Protein AF-A0A813ZT27-F1 (afdb_monomer_lite)

Structure (mmCIF, N/CA/C/O backbone):
data_AF-A0A813ZT27-F1
#
_entry.id   AF-A0A813ZT27-F1
#
loop_
_atom_site.group_PDB
_atom_site.id
_atom_site.type_symbol
_atom_site.label_atom_id
_atom_site.label_alt_id
_atom_site.label_comp_id
_atom_site.label_asym_id
_atom_site.label_entity_id
_atom_site.label_seq_id
_atom_site.pdbx_PDB_ins_code
_atom_site.Cartn_x
_atom_site.Cartn_y
_atom_site.Cartn_z
_atom_site.occupancy
_atom_site.B_iso_or_equiv
_atom_site.auth_seq_id
_atom_site.auth_comp_id
_atom_site.auth_asym_id
_atom_site.auth_atom_id
_atom_site.pdbx_PDB_model_num
ATOM 1 N N . MET A 1 1 ? 0.774 -3.336 -2.771 1.00 24.30 1 MET A N 1
ATOM 2 C CA . MET A 1 1 ? 0.928 -3.264 -1.301 1.00 24.30 1 MET A CA 1
ATOM 3 C C . MET A 1 1 ? 0.646 -4.648 -0.732 1.00 24.30 1 MET A C 1
ATOM 5 O O . MET A 1 1 ? -0.455 -5.141 -0.912 1.00 24.30 1 MET A O 1
ATOM 9 N N . MET A 1 2 ? 1.646 -5.302 -0.137 1.00 22.27 2 MET A N 1
ATOM 10 C CA . MET A 1 2 ? 1.531 -6.663 0.400 1.00 22.27 2 MET A CA 1
ATOM 11 C C . MET A 1 2 ? 1.028 -6.611 1.847 1.00 22.27 2 MET A C 1
ATOM 13 O O . MET A 1 2 ? 1.686 -6.023 2.704 1.00 22.27 2 MET A O 1
ATOM 17 N N . ILE A 1 3 ? -0.118 -7.234 2.123 1.00 25.23 3 ILE A N 1
ATOM 18 C CA . ILE A 1 3 ? -0.588 -7.481 3.490 1.00 25.23 3 ILE A CA 1
ATOM 19 C C . ILE A 1 3 ? 0.200 -8.689 4.016 1.00 25.23 3 ILE A C 1
ATOM 21 O O . ILE A 1 3 ? -0.124 -9.832 3.703 1.00 25.23 3 ILE A O 1
ATOM 25 N N . MET A 1 4 ? 1.269 -8.454 4.782 1.00 22.72 4 MET A N 1
ATOM 26 C CA . MET A 1 4 ? 1.892 -9.519 5.575 1.00 22.72 4 MET A CA 1
ATOM 27 C C . MET A 1 4 ? 1.058 -9.744 6.833 1.00 22.72 4 MET A C 1
ATOM 29 O O . MET A 1 4 ? 1.103 -8.943 7.763 1.00 22.72 4 MET A O 1
ATOM 33 N N . VAL A 1 5 ? 0.319 -10.851 6.877 1.00 27.16 5 VAL A N 1
ATOM 34 C CA . VAL A 1 5 ? -0.296 -11.339 8.115 1.00 27.16 5 VAL A CA 1
ATOM 35 C C . VAL A 1 5 ? 0.751 -12.173 8.849 1.00 27.16 5 VAL A C 1
ATOM 37 O O . VAL A 1 5 ? 1.086 -13.278 8.428 1.00 27.16 5 VAL A O 1
ATOM 40 N N . LYS A 1 6 ? 1.300 -11.646 9.946 1.00 26.64 6 LYS A N 1
ATOM 41 C CA . LYS A 1 6 ? 2.142 -12.424 10.860 1.00 26.64 6 LYS A CA 1
ATOM 42 C C . LYS A 1 6 ? 1.221 -13.292 11.720 1.00 26.64 6 LYS A C 1
ATOM 44 O O . LYS A 1 6 ? 0.628 -12.809 12.677 1.00 26.64 6 LYS A O 1
ATOM 49 N N . THR A 1 7 ? 1.076 -14.568 11.376 1.00 30.83 7 THR A N 1
ATOM 50 C CA . THR A 1 7 ? 0.416 -15.549 12.248 1.00 30.83 7 THR A CA 1
ATOM 51 C C . THR A 1 7 ? 1.349 -15.899 13.402 1.00 30.83 7 THR A C 1
ATOM 53 O O . THR A 1 7 ? 2.354 -16.581 13.206 1.00 30.83 7 THR A O 1
ATOM 56 N N . PHE A 1 8 ? 1.034 -15.421 14.606 1.00 31.77 8 PHE A N 1
ATOM 57 C CA . PHE A 1 8 ? 1.655 -15.915 15.832 1.00 31.77 8 PHE A CA 1
ATOM 58 C C . PHE A 1 8 ? 1.099 -17.305 16.169 1.00 31.77 8 PHE A C 1
ATOM 60 O O . PHE A 1 8 ? -0.115 -17.508 16.194 1.00 31.77 8 PHE A O 1
ATOM 67 N N . GLN A 1 9 ? 1.998 -18.260 16.424 1.00 34.44 9 GLN A N 1
ATOM 68 C CA . GLN A 1 9 ? 1.649 -19.538 17.037 1.00 34.44 9 GLN A CA 1
ATOM 69 C C . GLN A 1 9 ? 1.372 -19.349 18.534 1.00 34.44 9 GLN A C 1
ATOM 71 O O . GLN A 1 9 ? 2.029 -18.576 19.227 1.00 34.44 9 GLN A O 1
ATOM 76 N N . LYS A 1 10 ? 0.339 -20.062 18.971 1.00 37.44 10 LYS A N 1
ATOM 77 C CA . LYS A 1 10 ? -0.407 -19.961 20.226 1.00 37.44 10 LYS A CA 1
ATOM 78 C C . LYS A 1 10 ? 0.408 -20.420 21.445 1.00 37.44 10 LYS A C 1
ATOM 80 O O . LYS A 1 10 ? 0.941 -21.525 21.424 1.00 37.44 10 LYS A O 1
ATOM 85 N N . SER A 1 11 ? 0.385 -19.650 22.535 1.00 32.69 11 SER A N 1
ATOM 86 C CA . SER A 1 11 ? 0.470 -20.200 23.896 1.00 32.69 11 SER A CA 1
ATOM 87 C C . SER A 1 11 ? -0.934 -20.209 24.500 1.00 32.69 11 SER A C 1
ATOM 89 O O . SER A 1 11 ? -1.695 -19.257 24.340 1.00 32.69 11 SER A O 1
ATOM 91 N N . GLU A 1 12 ? -1.309 -21.327 25.108 1.00 50.16 12 GLU A N 1
ATOM 92 C CA . GLU A 1 12 ? -2.655 -21.593 25.607 1.00 50.16 12 GLU A CA 1
ATOM 93 C C . GLU A 1 12 ? -3.067 -20.711 26.791 1.00 50.16 12 GLU A C 1
ATOM 95 O O . GLU A 1 12 ? -2.260 -20.434 27.674 1.00 50.16 12 GLU A O 1
ATOM 100 N N . LYS A 1 13 ? -4.383 -20.445 26.820 1.00 48.72 13 LYS A N 1
ATOM 101 C CA . LYS A 1 13 ? -5.217 -19.805 27.852 1.00 48.72 13 LYS A CA 1
ATOM 102 C C . LYS A 1 13 ? -5.394 -18.300 27.683 1.00 48.72 13 LYS A C 1
ATOM 104 O O . LYS A 1 13 ? -4.635 -17.525 28.231 1.00 48.72 13 LYS A O 1
ATOM 109 N N . ASP A 1 14 ? -6.460 -17.939 26.968 1.00 38.53 14 ASP A N 1
ATOM 110 C CA . ASP A 1 14 ? -7.446 -16.986 27.483 1.00 38.53 14 ASP A CA 1
ATOM 111 C C . ASP A 1 14 ? -8.776 -17.121 26.729 1.00 38.53 14 ASP A C 1
ATOM 113 O O . ASP A 1 14 ? -8.855 -17.158 25.500 1.00 38.53 14 ASP A O 1
ATOM 117 N N . SER A 1 15 ? -9.837 -17.283 27.511 1.00 42.62 15 SER A N 1
ATOM 118 C CA . SER A 1 15 ? -11.219 -17.506 27.106 1.00 42.62 15 SER A CA 1
ATOM 119 C C . SER A 1 15 ? -11.944 -16.176 26.902 1.00 42.62 15 SER A C 1
ATOM 121 O O . SER A 1 15 ? -12.726 -15.774 27.755 1.00 42.62 15 SER A O 1
ATOM 123 N N . ASN A 1 16 ? -11.670 -15.500 25.786 1.00 39.62 16 ASN A N 1
ATOM 124 C CA . ASN A 1 16 ? -12.490 -14.417 25.230 1.00 39.62 16 ASN A CA 1
ATOM 125 C C . ASN A 1 16 ? -12.090 -14.218 23.762 1.00 39.62 16 ASN A C 1
ATOM 127 O O . ASN A 1 16 ? -11.207 -13.422 23.449 1.00 39.62 16 ASN A O 1
ATOM 131 N N . PHE A 1 17 ? -12.704 -14.971 22.845 1.00 45.47 17 PHE A N 1
ATOM 132 C CA . PHE A 1 17 ? -12.553 -14.692 21.416 1.00 45.47 17 PHE A CA 1
ATOM 133 C C . PHE A 1 17 ? -13.228 -13.346 21.132 1.00 45.47 17 PHE A C 1
ATOM 135 O O . PHE A 1 17 ? -14.452 -13.270 21.036 1.00 45.47 17 PHE A O 1
ATOM 142 N N . SER A 1 18 ? -12.448 -12.273 21.012 1.00 54.31 18 SER A N 1
ATOM 143 C CA . SER A 1 18 ? -12.937 -11.066 20.360 1.00 54.31 18 SER A CA 1
ATOM 144 C C . SER A 1 18 ? -13.220 -11.431 18.900 1.00 54.31 18 SER A C 1
ATOM 146 O O . SER A 1 18 ? -12.348 -11.916 18.178 1.00 54.31 18 SER A O 1
ATOM 148 N N . SER A 1 19 ? -14.472 -11.279 18.472 1.00 74.50 19 SER A N 1
ATOM 149 C CA . SER A 1 19 ? -14.939 -11.588 17.117 1.00 74.50 19 SER A CA 1
ATOM 150 C C . SER A 1 19 ? -14.461 -10.522 16.123 1.00 74.50 19 SER A C 1
ATOM 152 O O . SER A 1 19 ? -15.257 -9.778 15.553 1.00 74.50 19 SER A O 1
ATOM 154 N N . GLY A 1 20 ? -13.145 -10.378 15.984 1.00 89.25 20 GLY A N 1
ATOM 155 C CA . GLY A 1 20 ? -12.536 -9.503 14.993 1.00 89.25 20 GLY A CA 1
ATOM 156 C C . GLY A 1 20 ? -12.591 -10.128 13.603 1.00 89.25 20 GLY A C 1
ATOM 157 O O . GLY A 1 20 ? -12.502 -11.346 13.444 1.00 89.25 20 GLY A O 1
ATOM 158 N N . TRP A 1 21 ? -12.689 -9.291 12.579 1.00 94.12 21 TRP A N 1
ATOM 159 C CA . TRP A 1 21 ? -12.560 -9.716 11.196 1.00 94.12 21 TRP A CA 1
ATOM 160 C C . TRP A 1 21 ? -11.132 -10.180 10.897 1.00 94.12 21 TRP A C 1
ATOM 162 O O . TRP A 1 21 ? -10.164 -9.481 11.231 1.00 94.12 21 TRP A O 1
ATOM 172 N N . PRO A 1 22 ? -10.957 -11.310 10.192 1.00 95.94 22 PRO A N 1
ATOM 173 C CA . PRO A 1 22 ? -9.749 -11.521 9.414 1.00 95.94 22 PRO A CA 1
ATOM 174 C C . PRO A 1 22 ? -9.566 -10.345 8.448 1.00 95.94 22 PRO A C 1
ATOM 176 O O . PRO A 1 22 ? -10.467 -10.038 7.670 1.00 95.94 22 PRO A O 1
ATOM 179 N N . ILE A 1 23 ? -8.404 -9.685 8.491 1.00 95.31 23 ILE A N 1
ATOM 180 C CA . ILE A 1 23 ? -8.150 -8.417 7.780 1.00 95.31 23 ILE A CA 1
ATOM 181 C C . ILE A 1 23 ? -8.491 -8.522 6.287 1.00 95.31 23 ILE A C 1
ATOM 183 O O . ILE A 1 23 ? -9.156 -7.648 5.740 1.00 95.31 23 ILE A O 1
ATOM 187 N N . GLY A 1 24 ? -8.087 -9.615 5.632 1.00 94.88 24 GLY A N 1
ATOM 188 C CA . GLY A 1 24 ? -8.385 -9.836 4.215 1.00 94.88 24 GLY A CA 1
ATOM 189 C C . GLY A 1 24 ? -9.881 -9.982 3.909 1.00 94.88 24 GLY A C 1
ATOM 190 O O . GLY A 1 24 ? -10.315 -9.564 2.842 1.00 94.88 24 GLY A O 1
ATOM 191 N N . PHE A 1 25 ? -10.676 -10.529 4.835 1.00 95.94 25 PHE A N 1
ATOM 192 C CA . PHE A 1 25 ? -12.127 -10.655 4.661 1.00 95.94 25 PHE A CA 1
ATOM 193 C C . PHE A 1 25 ? -12.830 -9.313 4.831 1.00 95.94 25 PHE A C 1
ATOM 195 O O . PHE A 1 25 ? -13.721 -9.018 4.047 1.00 95.94 25 PHE A O 1
ATOM 202 N N . LEU A 1 26 ? -12.380 -8.473 5.771 1.00 96.06 26 LEU A N 1
ATOM 203 C CA . LEU A 1 26 ? -12.886 -7.104 5.892 1.00 96.06 26 LEU A CA 1
ATOM 204 C C . LEU A 1 26 ? -12.609 -6.292 4.620 1.00 96.06 26 LEU A C 1
ATOM 206 O O . LEU A 1 26 ? -13.506 -5.640 4.100 1.00 96.06 26 LEU A O 1
ATOM 210 N N . VAL A 1 27 ? -11.377 -6.352 4.100 1.00 96.81 27 VAL A N 1
ATOM 211 C CA . VAL A 1 27 ? -11.019 -5.651 2.854 1.00 96.81 27 VAL A CA 1
ATOM 212 C C . VAL A 1 27 ? -11.880 -6.137 1.692 1.00 96.81 27 VAL A C 1
ATOM 214 O O . VAL A 1 27 ? -12.364 -5.321 0.917 1.00 96.81 27 VAL A O 1
ATOM 217 N N . ARG A 1 28 ? -12.090 -7.454 1.579 1.00 96.00 28 ARG A N 1
ATOM 218 C CA . ARG A 1 28 ? -12.947 -8.029 0.543 1.00 96.00 28 ARG A CA 1
ATOM 219 C C . ARG A 1 28 ? -14.392 -7.544 0.656 1.00 96.00 28 ARG A C 1
ATOM 221 O O . ARG A 1 28 ? -14.919 -7.079 -0.344 1.00 96.00 28 ARG A O 1
ATOM 228 N N . GLU A 1 29 ? -14.986 -7.628 1.844 1.00 96.19 29 GLU A N 1
ATOM 229 C CA . GLU A 1 29 ? -16.360 -7.179 2.097 1.00 96.19 29 GLU A CA 1
ATOM 230 C C . GLU A 1 29 ? -16.540 -5.722 1.663 1.00 96.19 29 GLU A C 1
ATOM 232 O O . GLU A 1 29 ? -17.413 -5.426 0.860 1.00 96.19 29 GLU A O 1
ATOM 237 N N . ILE A 1 30 ? -15.647 -4.826 2.092 1.00 95.06 30 ILE A N 1
ATOM 238 C CA . ILE A 1 30 ? -15.724 -3.399 1.748 1.00 95.06 30 ILE A CA 1
ATOM 239 C C . ILE A 1 30 ? -15.584 -3.172 0.236 1.00 95.06 30 ILE A C 1
ATOM 241 O O . ILE A 1 30 ? -16.299 -2.345 -0.324 1.00 95.06 30 ILE A O 1
ATOM 245 N N . LEU A 1 31 ? -14.690 -3.899 -0.441 1.00 92.88 31 LEU A N 1
ATOM 246 C CA . LEU A 1 31 ? -14.548 -3.804 -1.899 1.00 92.88 31 LEU A CA 1
ATOM 247 C C . LEU A 1 31 ? -15.776 -4.343 -2.654 1.00 92.88 31 LEU A C 1
ATOM 249 O O . LEU A 1 31 ? -16.049 -3.874 -3.757 1.00 92.88 31 LEU A O 1
ATOM 253 N N . GLU A 1 32 ? -16.492 -5.322 -2.095 1.00 94.25 32 GLU A N 1
ATOM 254 C CA . GLU A 1 32 ? -17.684 -5.927 -2.704 1.00 94.25 32 GLU A CA 1
ATOM 255 C C . GLU A 1 32 ? -18.967 -5.120 -2.424 1.00 94.25 32 GLU A C 1
ATOM 257 O O . GLU A 1 32 ? -19.835 -5.062 -3.296 1.00 94.25 32 GLU A O 1
ATOM 262 N N . SER A 1 33 ? -19.097 -4.485 -1.250 1.00 91.50 33 SER A N 1
ATOM 263 C CA . SER A 1 33 ? -20.361 -3.887 -0.787 1.00 91.50 33 SER A CA 1
ATOM 264 C C . SER A 1 33 ? -20.364 -2.363 -0.620 1.00 91.50 33 SER A C 1
ATOM 266 O O . SER A 1 33 ? -21.444 -1.771 -0.529 1.00 91.50 33 SER A O 1
ATOM 268 N N . THR A 1 34 ? -19.204 -1.694 -0.631 1.00 90.75 34 THR A N 1
ATOM 269 C CA . THR A 1 34 ? -19.113 -0.243 -0.392 1.00 90.75 34 THR A CA 1
ATOM 270 C C . THR A 1 34 ? -18.690 0.528 -1.642 1.00 90.75 34 THR A C 1
ATOM 272 O O . THR A 1 34 ? -17.646 0.285 -2.240 1.00 90.75 34 THR A O 1
ATOM 275 N N . HIS A 1 35 ? -19.490 1.531 -2.015 1.00 88.50 35 HIS A N 1
ATOM 276 C CA . HIS A 1 35 ? -19.283 2.351 -3.221 1.00 88.50 35 HIS A CA 1
ATOM 277 C C . HIS A 1 35 ? -18.961 3.824 -2.925 1.00 88.50 35 HIS A C 1
ATOM 279 O O . HIS A 1 35 ? -18.964 4.659 -3.827 1.00 88.50 35 HIS A O 1
ATOM 285 N N . ASN A 1 36 ? -18.704 4.164 -1.660 1.00 89.00 36 ASN A N 1
ATOM 286 C CA . ASN A 1 36 ? -18.360 5.513 -1.223 1.00 89.00 36 ASN A CA 1
ATOM 287 C C . ASN A 1 36 ? -17.034 5.491 -0.448 1.00 89.00 36 ASN A C 1
ATOM 289 O O . ASN A 1 36 ? -16.846 4.662 0.442 1.00 89.00 36 ASN A O 1
ATOM 293 N N . TYR A 1 37 ? -16.122 6.400 -0.802 1.00 91.81 37 TYR A N 1
ATOM 294 C CA . TYR A 1 37 ? -14.779 6.463 -0.227 1.00 91.81 37 TYR A CA 1
ATOM 295 C C . TYR A 1 37 ? -14.813 6.716 1.283 1.00 91.81 37 TYR A C 1
ATOM 297 O O . TYR A 1 37 ? -14.168 5.996 2.041 1.00 91.81 37 TYR A O 1
ATOM 305 N N . GLU A 1 38 ? -15.584 7.706 1.726 1.00 93.25 38 GLU A N 1
ATOM 306 C CA . GLU A 1 38 ? -15.665 8.098 3.132 1.00 93.25 38 GLU A CA 1
ATOM 307 C C . GLU A 1 38 ? -16.228 6.957 3.988 1.00 93.25 38 GLU A C 1
ATOM 309 O O . GLU A 1 38 ? -15.675 6.633 5.037 1.00 93.25 38 GLU A O 1
ATOM 314 N N . LEU A 1 39 ? -17.272 6.283 3.504 1.00 94.69 39 LEU A N 1
ATOM 315 C CA . LEU A 1 39 ? -17.857 5.122 4.165 1.00 94.69 39 LEU A CA 1
ATOM 316 C C . LEU A 1 39 ? -16.863 3.957 4.249 1.00 94.69 39 LEU A C 1
ATOM 318 O O . LEU A 1 39 ? -16.766 3.321 5.296 1.00 94.69 39 LEU A O 1
ATOM 322 N N . ALA A 1 40 ? -16.098 3.701 3.184 1.00 96.50 40 ALA A N 1
ATOM 323 C CA . ALA A 1 40 ? -15.062 2.670 3.190 1.00 96.50 40 ALA A CA 1
ATOM 324 C C . ALA A 1 40 ? -13.956 2.989 4.210 1.00 96.50 40 ALA A C 1
ATOM 326 O O . ALA A 1 40 ? -13.525 2.100 4.946 1.00 96.50 40 ALA A O 1
ATOM 327 N N . VAL A 1 41 ? -13.526 4.254 4.300 1.00 96.62 41 VAL A N 1
ATOM 328 C CA . VAL A 1 41 ? -12.565 4.717 5.315 1.00 96.62 41 VAL A CA 1
ATOM 329 C C . VAL A 1 41 ? -13.115 4.489 6.723 1.00 96.62 41 VAL A C 1
ATOM 331 O O . VAL A 1 41 ? -12.414 3.917 7.554 1.00 96.62 41 VAL A O 1
ATOM 334 N N . GLU A 1 42 ? -14.365 4.868 6.994 1.00 97.25 42 GLU A N 1
ATOM 335 C CA . GLU A 1 42 ? -14.968 4.695 8.321 1.00 97.25 42 GLU A CA 1
ATOM 336 C C . GLU A 1 42 ? -15.147 3.219 8.700 1.00 97.25 42 GLU A C 1
ATOM 338 O O . GLU A 1 42 ? -14.804 2.816 9.813 1.00 97.25 42 GLU A O 1
ATOM 343 N N . GLN A 1 43 ? -15.585 2.369 7.769 1.00 96.12 43 GLN A N 1
ATOM 344 C CA . GLN A 1 43 ? -15.652 0.923 7.997 1.00 96.12 43 GLN A CA 1
ATOM 345 C C . GLN A 1 43 ? -14.265 0.338 8.298 1.00 96.12 43 GLN A C 1
ATOM 347 O O . GLN A 1 43 ? -14.114 -0.450 9.240 1.00 96.12 43 GLN A O 1
ATOM 352 N N . LEU A 1 44 ? -13.235 0.757 7.554 1.00 97.12 44 LEU A N 1
ATOM 353 C CA . LEU A 1 44 ? -11.843 0.383 7.806 1.00 97.12 44 LEU A CA 1
ATOM 354 C C . LEU A 1 44 ? -11.271 0.990 9.086 1.00 97.12 44 LEU A C 1
ATOM 356 O O . LEU A 1 44 ? -10.254 0.482 9.543 1.00 97.12 44 LEU A O 1
ATOM 360 N N . ALA A 1 45 ? -11.853 2.038 9.665 1.00 97.25 45 ALA A N 1
ATOM 361 C CA . ALA A 1 45 ? -11.397 2.657 10.912 1.00 97.25 45 ALA A CA 1
ATOM 362 C C . ALA A 1 45 ? -12.038 2.020 12.155 1.00 97.25 45 ALA A C 1
ATOM 364 O O . ALA A 1 45 ? -11.380 1.861 13.186 1.00 97.25 45 ALA A O 1
ATOM 365 N N . GLN A 1 46 ? -13.309 1.625 12.051 1.00 95.88 46 GLN A N 1
ATOM 366 C CA . GLN A 1 46 ? -14.138 1.247 13.200 1.00 95.88 46 GLN A CA 1
ATOM 367 C C . GLN A 1 46 ? -14.324 -0.268 13.362 1.00 95.88 46 GLN A C 1
ATOM 369 O O . GLN A 1 46 ? -14.631 -0.737 14.456 1.00 95.88 46 GLN A O 1
ATOM 374 N N . SER A 1 47 ? -14.141 -1.059 12.300 1.00 94.88 47 SER A N 1
ATOM 375 C CA . SER A 1 47 ? -14.370 -2.509 12.366 1.00 94.88 47 SER A CA 1
ATOM 376 C C . SER A 1 47 ? -13.331 -3.210 13.235 1.00 94.88 47 SER A C 1
ATOM 378 O O . SER A 1 47 ? -12.132 -3.057 12.993 1.00 94.88 47 SER A O 1
ATOM 380 N N . SER A 1 48 ? -13.768 -4.045 14.180 1.00 95.44 48 SER A N 1
ATOM 381 C CA . SER A 1 48 ? -12.872 -4.919 14.947 1.00 95.44 48 SER A CA 1
ATOM 382 C C . SER A 1 48 ? -12.136 -5.895 14.023 1.00 95.44 48 SER A C 1
ATOM 384 O O . SER A 1 48 ? -12.762 -6.557 13.200 1.00 95.44 48 SER A O 1
ATOM 386 N N . ILE A 1 49 ? -10.823 -6.037 14.180 1.00 95.69 49 ILE A N 1
ATOM 387 C CA . ILE A 1 49 ? -9.939 -6.907 13.393 1.00 95.69 49 ILE A CA 1
ATOM 388 C C . ILE A 1 49 ? -9.106 -7.812 14.306 1.00 95.69 49 ILE A C 1
ATOM 390 O O . ILE A 1 49 ? -8.827 -7.479 15.455 1.00 95.69 49 ILE A O 1
ATOM 394 N N . ILE A 1 50 ? -8.677 -8.968 13.797 1.00 95.12 50 ILE A N 1
ATOM 395 C CA . ILE A 1 50 ? -7.949 -9.967 14.604 1.00 95.12 50 ILE A CA 1
ATOM 396 C C . ILE A 1 50 ? -6.499 -9.582 14.938 1.00 95.12 50 ILE A C 1
ATOM 398 O O . ILE A 1 50 ? -5.915 -10.140 15.866 1.00 95.12 50 ILE A O 1
ATOM 402 N N . ALA A 1 51 ? -5.894 -8.647 14.204 1.00 94.12 51 ALA A N 1
ATOM 403 C CA . ALA A 1 51 ? -4.517 -8.207 14.421 1.00 94.12 51 ALA A CA 1
ATOM 404 C C . ALA A 1 51 ? -4.324 -6.751 13.967 1.00 94.12 51 ALA A C 1
ATOM 406 O O . ALA A 1 51 ? -5.026 -6.325 13.049 1.00 94.12 51 ALA A O 1
ATOM 407 N N . PRO A 1 52 ? -3.377 -6.001 14.563 1.00 95.75 52 PRO A N 1
ATOM 408 C CA . PRO A 1 52 ? -3.010 -4.670 14.087 1.00 95.75 52 PRO A CA 1
ATOM 409 C C . PRO A 1 52 ? -2.566 -4.678 12.620 1.00 95.75 52 PRO A C 1
ATOM 411 O O . PRO A 1 52 ? -1.935 -5.635 12.160 1.00 95.75 52 PRO A O 1
ATOM 414 N N . CYS A 1 53 ? -2.870 -3.610 11.887 1.00 97.06 53 CYS A N 1
ATOM 415 C CA . CYS A 1 53 ? -2.462 -3.466 10.493 1.00 97.06 53 CYS A CA 1
ATOM 416 C C . CYS A 1 53 ? -2.437 -2.003 10.041 1.00 97.06 53 CYS A C 1
ATOM 418 O O . CYS A 1 53 ? -2.902 -1.102 10.738 1.00 97.06 53 CYS A O 1
ATOM 420 N N . TYR A 1 54 ? -1.937 -1.791 8.827 1.00 98.19 54 TYR A N 1
ATOM 421 C CA . TYR A 1 54 ? -2.059 -0.522 8.123 1.00 98.19 54 TYR A CA 1
ATOM 422 C C . TYR A 1 54 ? -3.002 -0.700 6.941 1.00 98.19 54 TYR A C 1
ATOM 424 O O . TYR A 1 54 ? -2.771 -1.572 6.099 1.00 98.19 54 TYR A O 1
ATOM 432 N N . PHE A 1 55 ? -4.033 0.133 6.854 1.00 98.31 55 PHE A N 1
ATOM 433 C CA . PHE A 1 55 ? -4.822 0.263 5.633 1.00 98.31 55 PHE A CA 1
ATOM 434 C C . PHE A 1 55 ? -4.359 1.498 4.876 1.00 98.31 55 PHE A C 1
ATOM 436 O O . PHE A 1 55 ? -4.254 2.572 5.459 1.00 98.31 55 PHE A O 1
ATOM 443 N N . THR A 1 56 ? -4.100 1.352 3.578 1.00 97.31 56 THR A N 1
ATOM 444 C CA . THR A 1 56 ? -4.027 2.502 2.674 1.00 97.31 56 THR A CA 1
ATOM 445 C C . THR A 1 56 ? -5.152 2.381 1.667 1.00 97.31 56 THR A C 1
ATOM 447 O O . THR A 1 56 ? -5.372 1.311 1.096 1.00 97.31 56 THR A O 1
ATOM 450 N N . ILE A 1 57 ? -5.890 3.467 1.500 1.00 95.56 57 ILE A N 1
ATOM 451 C CA . ILE A 1 57 ? -7.032 3.557 0.601 1.00 95.56 57 ILE A CA 1
ATOM 452 C C . ILE A 1 57 ? -6.932 4.869 -0.166 1.00 95.56 57 ILE A C 1
ATOM 454 O O . ILE A 1 57 ? -6.504 5.889 0.374 1.00 95.56 57 ILE A O 1
ATOM 458 N N . CYS A 1 58 ? -7.286 4.826 -1.443 1.00 92.69 58 CYS A N 1
ATOM 459 C CA . CYS A 1 58 ? -7.377 6.000 -2.298 1.00 92.69 58 CYS A CA 1
ATOM 460 C C . CYS A 1 58 ? -8.751 6.018 -2.960 1.00 92.69 58 CYS A C 1
ATOM 462 O O . CYS A 1 58 ? -9.310 4.963 -3.266 1.00 92.69 58 CYS A O 1
ATOM 464 N N . GLY A 1 59 ? -9.308 7.214 -3.112 1.00 88.44 59 GLY A N 1
ATOM 465 C CA . GLY A 1 59 ? -10.581 7.413 -3.788 1.00 88.44 59 GLY A CA 1
ATOM 466 C C . GLY A 1 59 ? -10.397 7.639 -5.286 1.00 88.44 59 GLY A C 1
ATOM 467 O O . GLY A 1 59 ? -9.297 7.878 -5.781 1.00 88.44 59 GLY A O 1
ATOM 468 N N . THR A 1 60 ? -11.511 7.601 -6.001 1.00 83.75 60 THR A N 1
ATOM 469 C CA . THR A 1 60 ? -11.688 8.254 -7.304 1.00 83.75 60 THR A CA 1
ATOM 470 C C . THR A 1 60 ? -12.135 9.687 -7.046 1.00 83.75 60 THR A C 1
ATOM 472 O O . THR A 1 60 ? -12.964 9.854 -6.153 1.00 83.75 60 THR A O 1
ATOM 475 N N . SER A 1 61 ? -11.659 10.694 -7.782 1.00 64.06 61 SER A N 1
ATOM 476 C CA . SER A 1 61 ? -12.376 11.967 -7.982 1.00 64.06 61 SER A CA 1
ATOM 477 C C . SER A 1 61 ? -11.495 13.028 -8.649 1.00 64.06 61 SER A C 1
ATOM 479 O O . SER A 1 61 ? -10.287 13.132 -8.431 1.00 64.06 61 SER A O 1
ATOM 481 N N . GLN A 1 62 ? -12.193 13.941 -9.321 1.00 57.50 62 GLN A N 1
ATOM 482 C CA . GLN A 1 62 ? -11.834 15.319 -9.664 1.00 57.50 62 GLN A CA 1
ATOM 483 C C . GLN A 1 62 ? -11.035 16.092 -8.578 1.00 57.50 62 GLN A C 1
ATOM 485 O O . GLN A 1 62 ? -10.366 17.071 -8.915 1.00 57.50 62 GLN A O 1
ATOM 490 N N . SER A 1 63 ? -11.051 15.669 -7.304 1.00 56.69 63 SER A N 1
ATOM 491 C CA . SER A 1 63 ? -10.182 16.181 -6.231 1.00 56.69 63 SER A CA 1
ATOM 492 C C . SER A 1 63 ? -8.962 15.280 -5.987 1.00 56.69 63 SER A C 1
ATOM 494 O O . SER A 1 63 ? -9.074 14.188 -5.433 1.00 56.69 63 SER A O 1
ATOM 496 N N . LYS A 1 64 ? -7.764 15.788 -6.308 1.00 65.31 64 LYS A N 1
ATOM 497 C CA . LYS A 1 64 ? -6.445 15.117 -6.199 1.00 65.31 64 LYS A CA 1
ATOM 498 C C . LYS A 1 64 ? -6.012 14.716 -4.769 1.00 65.31 64 LYS A C 1
ATOM 500 O O . LYS A 1 64 ? -4.851 14.373 -4.562 1.00 65.31 64 LYS A O 1
ATOM 505 N N . THR A 1 65 ? -6.894 14.814 -3.777 1.00 78.75 65 THR A N 1
ATOM 506 C CA . THR A 1 65 ? -6.574 14.742 -2.342 1.00 78.75 65 THR A CA 1
ATOM 507 C C . THR A 1 65 ? -7.202 13.554 -1.608 1.00 78.75 65 THR A C 1
ATOM 509 O O . THR A 1 65 ? -6.996 13.420 -0.402 1.00 78.75 65 THR A O 1
ATOM 512 N N . LEU A 1 66 ? -7.939 12.676 -2.300 1.00 87.75 66 LEU A N 1
ATOM 513 C CA . LEU A 1 66 ? -8.559 11.495 -1.688 1.00 87.75 66 LEU A CA 1
ATOM 514 C C . LEU A 1 66 ? -7.558 10.346 -1.526 1.00 87.75 66 LEU A C 1
ATOM 516 O O . LEU A 1 66 ? -7.412 9.476 -2.386 1.00 87.75 66 LEU A O 1
ATOM 520 N N . GLY A 1 67 ? -6.885 10.337 -0.381 1.00 93.38 67 GLY A N 1
ATOM 521 C CA . GLY A 1 67 ? -6.107 9.198 0.085 1.00 93.38 67 GLY A CA 1
ATOM 522 C C . GLY A 1 67 ? -5.923 9.226 1.595 1.00 93.38 67 GLY A C 1
ATOM 523 O O . GLY A 1 67 ? -5.756 10.292 2.193 1.00 93.38 67 GLY A O 1
ATOM 524 N N . THR A 1 68 ? -5.948 8.051 2.216 1.00 96.25 68 THR A N 1
ATOM 525 C CA . THR A 1 68 ? -5.854 7.898 3.668 1.00 96.25 68 THR A CA 1
ATOM 526 C C . THR A 1 68 ? -5.005 6.683 4.026 1.00 96.25 68 THR A C 1
ATOM 528 O O . THR A 1 68 ? -5.145 5.607 3.443 1.00 96.25 68 THR A O 1
ATOM 531 N N . LEU A 1 69 ? -4.131 6.866 5.014 1.00 98.19 69 LEU A N 1
ATOM 532 C CA . LEU A 1 69 ? -3.475 5.814 5.777 1.00 98.19 69 LEU A CA 1
ATOM 533 C C . LEU A 1 69 ? -4.141 5.724 7.151 1.00 98.19 69 LEU A C 1
ATOM 535 O O . LEU A 1 69 ? -4.222 6.718 7.869 1.00 98.19 69 LEU A O 1
ATOM 539 N N . LEU A 1 70 ? -4.575 4.522 7.515 1.00 98.31 70 LEU A N 1
ATOM 540 C CA . LEU A 1 70 ? -5.063 4.190 8.848 1.00 98.31 70 LEU A CA 1
ATOM 541 C C . LEU A 1 70 ? -4.063 3.255 9.524 1.00 98.31 70 LEU A C 1
ATOM 543 O O . LEU A 1 70 ? -3.843 2.139 9.046 1.00 98.31 70 LEU A O 1
ATOM 547 N N . THR A 1 71 ? -3.501 3.684 10.652 1.00 98.31 71 THR A N 1
ATOM 548 C CA . THR A 1 71 ? -2.827 2.784 11.595 1.00 98.31 71 THR A CA 1
ATOM 549 C C . THR A 1 71 ? -3.888 2.199 12.519 1.00 98.31 71 THR A C 1
ATOM 551 O O . THR A 1 71 ? -4.578 2.939 13.222 1.00 98.31 71 THR A O 1
ATOM 554 N N . ARG A 1 72 ? -4.067 0.875 12.494 1.00 97.06 72 ARG A N 1
ATOM 555 C CA . ARG A 1 72 ? -5.143 0.180 13.212 1.00 97.06 72 ARG A CA 1
ATOM 556 C C . ARG A 1 72 ? -4.613 -0.698 14.333 1.00 97.06 72 ARG A C 1
ATOM 558 O O . ARG A 1 72 ? -3.752 -1.550 14.110 1.00 97.06 72 ARG A O 1
ATOM 565 N N . LYS A 1 73 ? -5.260 -0.591 15.496 1.00 95.06 73 LYS A N 1
ATOM 566 C CA . LYS A 1 73 ? -5.295 -1.651 16.510 1.00 95.06 73 LYS A CA 1
ATOM 567 C C . LYS A 1 73 ? -6.488 -2.574 16.248 1.00 95.06 73 LYS A C 1
ATOM 569 O O . LYS A 1 73 ? -7.316 -2.314 15.379 1.00 95.06 73 LYS A O 1
ATOM 574 N N . GLN A 1 74 ? -6.582 -3.658 17.017 1.00 93.94 74 GLN A N 1
ATOM 575 C CA . GLN A 1 74 ? -7.640 -4.666 16.870 1.00 93.94 74 GLN A CA 1
ATOM 576 C C . GLN A 1 74 ? -9.059 -4.102 17.001 1.00 93.94 74 GLN A C 1
ATOM 578 O O . GLN A 1 74 ? -9.980 -4.643 16.407 1.00 93.94 74 GLN A O 1
ATOM 583 N N . THR A 1 75 ? -9.260 -3.037 17.772 1.00 88.94 75 THR A N 1
ATOM 584 C CA . THR A 1 75 ? -10.596 -2.505 18.070 1.00 88.94 75 THR A CA 1
ATOM 585 C C . THR A 1 75 ? -10.901 -1.229 17.295 1.00 88.94 75 THR A C 1
ATOM 587 O O . THR A 1 75 ? -11.908 -1.172 16.605 1.00 88.94 75 THR A O 1
ATOM 590 N N . LEU A 1 76 ? -10.015 -0.232 17.335 1.00 87.81 76 LEU A N 1
ATOM 591 C CA . LEU A 1 76 ? -10.218 1.071 16.691 1.00 87.81 76 LEU A CA 1
ATOM 592 C C . LEU A 1 76 ? -8.968 1.563 15.950 1.00 87.81 76 LEU A C 1
ATOM 594 O O . LEU A 1 76 ? -7.899 0.944 16.014 1.00 87.81 76 LEU A O 1
ATOM 598 N N . GLU A 1 77 ? -9.119 2.646 15.191 1.00 95.06 77 GLU A N 1
ATOM 599 C CA . GLU A 1 77 ? -7.986 3.381 14.633 1.00 95.06 77 GLU A CA 1
ATOM 600 C C . GLU A 1 77 ? -7.118 3.983 15.740 1.00 95.06 77 GLU A C 1
ATOM 602 O O . GLU A 1 77 ? -7.606 4.510 16.732 1.00 95.06 77 GLU A O 1
ATOM 607 N N . GLU A 1 78 ? -5.807 3.870 15.585 1.00 97.00 78 GLU A N 1
ATOM 608 C CA . GLU A 1 78 ? -4.842 4.560 16.438 1.00 97.00 78 GLU A CA 1
ATOM 609 C C . GLU A 1 78 ? -4.457 5.908 15.838 1.00 97.00 78 GLU A C 1
ATOM 611 O O . GLU A 1 78 ? -4.248 6.879 16.561 1.00 97.00 78 GLU A O 1
ATOM 616 N N . ASN A 1 79 ? -4.372 5.973 14.510 1.00 97.94 79 ASN A N 1
ATOM 617 C CA . ASN A 1 79 ? -4.052 7.199 13.809 1.00 97.94 79 ASN A CA 1
ATOM 618 C C . ASN A 1 79 ? -4.595 7.184 12.378 1.00 97.94 79 ASN A C 1
ATOM 620 O O . ASN A 1 79 ? -4.616 6.138 11.720 1.00 97.94 79 ASN A O 1
ATOM 624 N N . ARG A 1 80 ? -4.967 8.372 11.902 1.00 97.44 80 ARG A N 1
ATOM 625 C CA . ARG A 1 80 ? -5.413 8.649 10.542 1.00 97.44 80 ARG A CA 1
ATOM 626 C C . ARG A 1 80 ? -4.518 9.722 9.933 1.00 97.44 80 ARG A C 1
ATOM 628 O O . ARG A 1 80 ? -4.335 10.781 10.522 1.00 97.44 80 ARG A O 1
ATOM 635 N N . TRP A 1 81 ? -4.007 9.449 8.739 1.00 96.19 81 TRP A N 1
ATOM 636 C CA . TRP A 1 81 ? -3.118 10.340 8.001 1.00 96.19 81 TRP A CA 1
ATOM 637 C C . TRP A 1 81 ? -3.656 10.530 6.584 1.00 96.19 81 TRP A C 1
ATOM 639 O O . TRP A 1 81 ? -3.809 9.551 5.850 1.00 96.19 81 TRP A O 1
ATOM 649 N N . THR A 1 82 ? -3.976 11.764 6.187 1.00 95.56 82 THR A N 1
ATOM 650 C CA . THR A 1 82 ? -4.661 12.045 4.911 1.00 95.56 82 THR A CA 1
ATOM 651 C C . THR A 1 82 ? -3.770 12.747 3.886 1.00 95.56 82 THR A C 1
ATOM 653 O O . THR A 1 82 ? -2.860 13.505 4.228 1.00 95.56 82 THR A O 1
ATOM 656 N N . VAL A 1 83 ? -4.040 12.514 2.596 1.00 91.94 83 VAL A N 1
ATOM 657 C CA . VAL A 1 83 ? -3.331 13.188 1.497 1.00 91.94 83 VAL A CA 1
ATOM 658 C C . VAL A 1 83 ? -3.642 14.685 1.482 1.00 91.94 83 VAL A C 1
ATOM 660 O O . VAL A 1 83 ? -2.756 15.487 1.198 1.00 91.94 83 VAL A O 1
ATOM 663 N N . SER A 1 84 ? -4.871 15.081 1.823 1.00 91.31 84 SER A N 1
ATOM 664 C CA . SER A 1 84 ? -5.267 16.490 1.939 1.00 91.31 84 SER A CA 1
ATOM 665 C C . SER A 1 84 ? -4.423 17.281 2.937 1.00 91.31 84 SER A C 1
ATOM 667 O O . SER A 1 84 ? -4.158 18.455 2.699 1.00 91.31 84 SER A O 1
ATOM 669 N N . GLU A 1 85 ? -3.993 16.653 4.031 1.00 92.19 85 GLU A N 1
ATOM 670 C CA . GLU A 1 85 ? -3.240 17.322 5.099 1.00 92.19 85 GLU A CA 1
ATOM 671 C C . GLU A 1 85 ? -1.726 17.224 4.897 1.00 92.19 85 GLU A C 1
ATOM 673 O O . GLU A 1 85 ? -0.985 18.133 5.269 1.00 92.19 85 GLU A O 1
ATOM 678 N N . HIS A 1 86 ? -1.253 16.126 4.301 1.00 90.31 86 HIS A N 1
ATOM 679 C CA . HIS A 1 86 ? 0.169 15.779 4.315 1.00 90.31 86 HIS A CA 1
ATOM 680 C C . HIS A 1 86 ? 0.783 15.535 2.931 1.00 90.31 86 HIS A C 1
ATOM 682 O O . HIS A 1 86 ? 1.980 15.259 2.827 1.00 90.31 86 HIS A O 1
ATOM 688 N N . GLY A 1 87 ? -0.004 15.625 1.859 1.00 88.75 87 GLY A N 1
ATOM 689 C CA . GLY A 1 87 ? 0.438 15.302 0.508 1.00 88.75 87 GLY A CA 1
ATOM 690 C C . GLY A 1 87 ? 0.637 13.798 0.310 1.00 88.75 87 GLY A C 1
ATOM 691 O O . GLY A 1 87 ? -0.189 12.984 0.706 1.00 88.75 87 GLY A O 1
ATOM 692 N N . SER A 1 88 ? 1.722 13.397 -0.352 1.00 89.12 88 SER A N 1
ATOM 693 C CA . SER A 1 88 ? 1.944 11.980 -0.672 1.00 89.12 88 SER A CA 1
ATOM 694 C C . SER A 1 88 ? 2.130 11.119 0.582 1.00 89.12 88 SER A C 1
ATOM 696 O O . SER A 1 88 ? 2.960 11.418 1.440 1.00 89.12 88 SER A O 1
ATOM 698 N N . ILE A 1 89 ? 1.407 10.001 0.646 1.00 93.62 89 ILE A N 1
ATOM 699 C CA . ILE A 1 89 ? 1.486 9.030 1.741 1.00 93.62 89 ILE A CA 1
ATOM 700 C C . ILE A 1 89 ? 2.408 7.879 1.345 1.00 93.62 89 ILE A C 1
ATOM 702 O O . ILE A 1 89 ? 2.261 7.284 0.280 1.00 93.62 89 ILE A O 1
ATOM 706 N N . ILE A 1 90 ? 3.335 7.530 2.235 1.00 95.81 90 ILE A N 1
ATOM 707 C CA . ILE A 1 90 ? 4.195 6.352 2.106 1.00 95.81 90 ILE A CA 1
ATOM 708 C C . ILE A 1 90 ? 4.066 5.543 3.387 1.00 95.81 90 ILE A C 1
ATOM 710 O O . ILE A 1 90 ? 4.405 6.046 4.457 1.00 95.81 90 ILE A O 1
ATOM 714 N N . GLN A 1 91 ? 3.655 4.282 3.258 1.00 97.44 91 GLN A N 1
ATOM 715 C CA . GLN A 1 91 ? 3.587 3.351 4.377 1.00 97.44 91 GLN A CA 1
ATOM 716 C C . GLN A 1 91 ? 4.420 2.097 4.116 1.00 97.44 91 GLN A C 1
ATOM 718 O O . GLN A 1 91 ? 4.337 1.479 3.053 1.00 97.44 91 GLN A O 1
ATOM 723 N N . THR A 1 92 ? 5.225 1.722 5.108 1.00 96.75 92 THR A N 1
ATOM 724 C CA . THR A 1 92 ? 5.995 0.471 5.141 1.00 96.75 92 THR A CA 1
ATOM 725 C C . THR A 1 92 ? 5.546 -0.365 6.346 1.00 96.75 92 THR A C 1
ATOM 727 O O . THR A 1 92 ? 4.362 -0.366 6.671 1.00 96.75 92 THR A O 1
ATOM 730 N N . ASN A 1 93 ? 6.427 -1.137 6.985 1.00 96.25 93 ASN A N 1
ATOM 731 C CA . ASN A 1 93 ? 6.067 -2.009 8.107 1.00 96.25 93 ASN A CA 1
ATOM 732 C C . ASN A 1 93 ? 6.516 -1.411 9.448 1.00 96.25 93 ASN A C 1
ATOM 734 O O . ASN A 1 93 ? 7.050 -2.122 10.291 1.00 96.25 93 ASN A O 1
ATOM 738 N N . ILE A 1 94 ? 6.336 -0.101 9.603 1.00 95.31 94 ILE A N 1
ATOM 739 C CA . ILE A 1 94 ? 6.620 0.665 10.817 1.00 95.31 94 ILE A CA 1
ATOM 740 C C . ILE A 1 94 ? 5.633 1.832 10.886 1.00 95.31 94 ILE A C 1
ATOM 742 O O . ILE A 1 94 ? 5.211 2.343 9.841 1.00 95.31 94 ILE A O 1
ATOM 746 N N . ASP A 1 95 ? 5.280 2.272 12.090 1.00 96.62 95 ASP A N 1
ATOM 747 C CA . ASP A 1 95 ? 4.456 3.463 12.261 1.00 96.62 95 ASP A CA 1
ATOM 748 C C . ASP A 1 95 ? 5.133 4.675 11.615 1.00 96.62 95 ASP A C 1
ATOM 750 O O . ASP A 1 95 ? 6.352 4.868 11.691 1.00 96.62 95 ASP A O 1
ATOM 754 N N . HIS A 1 96 ? 4.351 5.512 10.935 1.00 93.50 96 HIS A N 1
ATOM 755 C CA . HIS A 1 96 ? 4.916 6.607 10.149 1.00 93.50 96 HIS A CA 1
ATOM 756 C C . HIS A 1 96 ? 5.548 7.709 11.017 1.00 93.50 96 HIS A C 1
ATOM 758 O O . HIS A 1 96 ? 6.421 8.425 10.521 1.00 93.50 96 HIS A O 1
ATOM 764 N N . TRP A 1 97 ? 5.161 7.809 12.296 1.00 95.06 97 TRP A N 1
ATOM 765 C CA . TRP A 1 97 ? 5.796 8.668 13.303 1.00 95.06 97 TRP A CA 1
ATOM 766 C C . TRP A 1 97 ? 7.015 8.028 13.978 1.00 95.06 97 TRP A C 1
ATOM 768 O O . TRP A 1 97 ? 7.776 8.736 14.633 1.00 95.06 97 TRP A O 1
ATOM 778 N N . SER A 1 98 ? 7.230 6.719 13.819 1.00 94.81 98 SER A N 1
ATOM 779 C CA . SER A 1 98 ? 8.357 6.031 14.446 1.00 94.81 98 SER A CA 1
ATOM 780 C C . SER A 1 98 ? 9.628 6.100 13.592 1.00 94.81 98 SER A C 1
ATOM 782 O O . SER A 1 98 ? 9.617 6.000 12.353 1.00 94.81 98 SER A O 1
ATOM 784 N N . SER A 1 99 ? 10.748 6.282 14.286 1.00 94.31 99 SER A N 1
ATOM 785 C CA . SER A 1 99 ? 12.124 6.202 13.784 1.00 94.31 99 SER A CA 1
ATOM 786 C C . SER A 1 99 ? 12.978 5.236 14.616 1.00 94.31 99 SER A C 1
ATOM 788 O O . SER A 1 99 ? 14.204 5.195 14.474 1.00 94.31 99 SER A O 1
ATOM 790 N N . GLU A 1 100 ? 12.334 4.441 15.470 1.00 94.50 100 GLU A N 1
ATOM 791 C CA . GLU A 1 100 ? 12.992 3.558 16.419 1.00 94.50 100 GLU A CA 1
ATOM 792 C C . GLU A 1 100 ? 13.609 2.342 15.720 1.00 94.50 100 GLU A C 1
ATOM 794 O O . GLU A 1 100 ? 12.935 1.542 15.072 1.00 94.50 100 GLU A O 1
ATOM 799 N N . LYS A 1 101 ? 14.926 2.157 15.876 1.00 91.44 101 LYS A N 1
ATOM 800 C CA . LYS A 1 101 ? 15.661 1.071 15.197 1.00 91.44 101 LYS A CA 1
ATOM 801 C C . LYS A 1 101 ? 15.182 -0.324 15.592 1.00 91.44 101 LYS A C 1
ATOM 803 O O . LYS A 1 101 ? 15.319 -1.251 14.803 1.00 91.44 101 LYS A O 1
ATOM 808 N N . HIS A 1 102 ? 14.676 -0.482 16.812 1.00 93.38 102 HIS A N 1
ATOM 809 C CA . HIS A 1 102 ? 14.19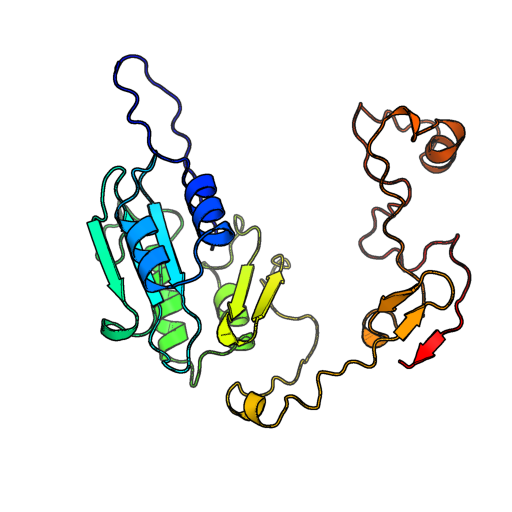7 -1.769 17.310 1.00 93.38 102 HIS A CA 1
ATOM 810 C C . HIS A 1 102 ? 12.830 -2.161 16.719 1.00 93.38 102 HIS A C 1
ATOM 812 O O . HIS A 1 102 ? 12.478 -3.338 16.740 1.00 93.38 102 HIS A O 1
ATOM 818 N N . GLU A 1 103 ? 12.102 -1.200 16.145 1.00 90.00 103 GLU A N 1
ATOM 819 C CA . GLU A 1 103 ? 10.841 -1.408 15.423 1.00 90.00 103 GLU A CA 1
ATOM 820 C C . GLU A 1 103 ? 11.056 -1.562 13.904 1.00 90.00 103 GLU A C 1
ATOM 822 O O . GLU A 1 103 ? 10.160 -2.010 13.187 1.00 90.00 103 GLU A O 1
ATOM 827 N N . ASP A 1 104 ? 12.248 -1.220 13.392 1.00 92.38 104 ASP A N 1
ATOM 828 C CA . ASP A 1 104 ? 12.570 -1.252 11.962 1.00 92.38 104 ASP A CA 1
ATOM 829 C C . ASP A 1 104 ? 12.729 -2.684 11.434 1.00 92.38 104 ASP A C 1
ATOM 831 O O . ASP A 1 104 ? 13.817 -3.263 11.383 1.00 92.38 104 ASP A O 1
ATOM 835 N N . ILE A 1 105 ? 11.618 -3.258 10.985 1.00 90.25 105 ILE A N 1
ATOM 836 C CA . ILE A 1 105 ? 11.598 -4.552 10.304 1.00 90.25 105 ILE A CA 1
ATOM 837 C C . ILE A 1 105 ? 11.647 -4.376 8.786 1.00 90.25 105 ILE A C 1
ATOM 839 O O . ILE A 1 105 ? 11.080 -3.436 8.233 1.00 90.25 105 ILE A O 1
ATOM 843 N N . LEU A 1 106 ? 12.287 -5.312 8.077 1.00 90.56 106 LEU A N 1
ATOM 844 C CA . LEU A 1 106 ? 12.314 -5.352 6.604 1.00 90.56 106 LEU A CA 1
ATOM 845 C C . LEU A 1 106 ? 12.782 -4.032 5.961 1.00 90.56 106 LEU A C 1
ATOM 847 O O . LEU A 1 106 ? 12.225 -3.590 4.951 1.00 90.56 106 LEU A O 1
ATOM 851 N N . PHE A 1 107 ? 13.776 -3.375 6.569 1.00 94.00 107 PHE A N 1
ATOM 852 C CA . PHE A 1 107 ? 14.317 -2.091 6.108 1.00 94.00 107 PHE A CA 1
ATOM 853 C C . PHE A 1 107 ? 13.231 -1.013 5.924 1.00 94.00 107 PHE A C 1
ATOM 855 O O . PHE A 1 107 ? 13.300 -0.218 4.984 1.00 94.00 107 PHE A O 1
ATOM 862 N N . SER A 1 108 ? 12.192 -1.014 6.761 1.00 95.56 108 SER A N 1
ATOM 863 C CA . SER A 1 108 ? 11.019 -0.146 6.632 1.00 95.56 108 SER A CA 1
ATOM 864 C C . SER A 1 108 ? 11.373 1.332 6.645 1.00 95.56 108 SER A C 1
ATOM 866 O O . SER A 1 108 ? 10.847 2.068 5.805 1.00 95.56 108 SER A O 1
ATOM 868 N N . ILE A 1 109 ? 12.294 1.752 7.516 1.00 96.25 109 ILE A N 1
ATOM 869 C CA . ILE A 1 109 ? 12.782 3.135 7.563 1.00 96.25 109 ILE A CA 1
ATOM 870 C C . ILE A 1 109 ? 13.492 3.480 6.249 1.00 96.25 109 ILE A C 1
ATOM 872 O O . ILE A 1 109 ? 13.110 4.432 5.572 1.00 96.25 109 ILE A O 1
ATOM 876 N N . LYS A 1 110 ? 14.450 2.653 5.805 1.00 96.38 110 LYS A N 1
ATOM 877 C CA . LYS A 1 110 ? 15.197 2.897 4.555 1.00 96.38 110 LYS A CA 1
ATOM 878 C C . LYS A 1 110 ? 14.295 2.925 3.317 1.00 96.38 110 LYS A C 1
ATOM 880 O O . LYS A 1 110 ? 14.479 3.783 2.458 1.00 96.38 110 LYS A O 1
ATOM 885 N N . ARG A 1 111 ? 13.322 2.010 3.215 1.00 97.69 111 ARG A N 1
ATOM 886 C CA . ARG A 1 111 ? 12.339 1.974 2.115 1.00 97.69 111 ARG A CA 1
ATOM 887 C C . ARG A 1 111 ? 11.461 3.225 2.108 1.00 97.69 111 ARG A C 1
ATOM 889 O O . ARG A 1 111 ? 11.240 3.807 1.045 1.00 97.69 111 ARG A O 1
ATOM 896 N N . ARG A 1 112 ? 10.998 3.664 3.284 1.00 96.44 112 ARG A N 1
ATOM 897 C CA . ARG A 1 112 ? 10.203 4.888 3.451 1.00 96.44 112 ARG A CA 1
ATOM 898 C C . ARG A 1 112 ? 11.004 6.125 3.047 1.00 96.44 112 ARG A C 1
ATOM 900 O O . ARG A 1 112 ? 10.517 6.928 2.257 1.00 96.44 112 ARG A O 1
ATOM 907 N N . ASP A 1 113 ? 12.235 6.253 3.529 1.00 96.44 113 ASP A N 1
ATOM 908 C CA . ASP A 1 113 ? 13.089 7.414 3.262 1.00 96.44 113 ASP A CA 1
ATOM 909 C C . ASP A 1 113 ? 13.525 7.485 1.796 1.00 96.44 113 ASP A C 1
ATOM 911 O O . ASP A 1 113 ? 13.532 8.563 1.198 1.00 96.44 113 ASP A O 1
ATOM 915 N N . LEU A 1 114 ? 13.840 6.341 1.178 1.00 96.31 114 LEU A N 1
ATOM 916 C CA . LEU A 1 114 ? 14.091 6.267 -0.261 1.00 96.31 114 LEU A CA 1
ATOM 917 C C . LEU A 1 114 ? 12.870 6.740 -1.054 1.00 96.31 114 LEU A C 1
ATOM 919 O O . LEU A 1 114 ? 13.018 7.602 -1.915 1.00 96.31 114 LEU A O 1
ATOM 923 N N . SER A 1 115 ? 11.678 6.249 -0.708 1.00 96.19 115 SER A N 1
ATOM 924 C CA . SER A 1 115 ? 10.430 6.652 -1.364 1.00 96.19 115 SER A CA 1
ATOM 925 C C . SER A 1 115 ? 10.163 8.150 -1.217 1.00 96.19 115 SER A C 1
ATOM 927 O O . SER A 1 115 ? 9.854 8.808 -2.205 1.00 96.19 115 SER A O 1
ATOM 929 N N . LYS A 1 116 ? 10.350 8.722 -0.017 1.00 94.62 116 LYS A N 1
ATOM 930 C CA . LYS A 1 116 ? 10.181 10.167 0.226 1.00 94.62 116 LYS A CA 1
ATOM 931 C C . LYS A 1 116 ? 11.120 10.994 -0.648 1.00 94.62 116 LYS A C 1
ATOM 933 O O . LYS A 1 116 ? 10.679 11.938 -1.300 1.00 94.62 116 LYS A O 1
ATOM 938 N N . ARG A 1 117 ? 12.405 10.620 -0.691 1.00 94.94 117 ARG A N 1
ATOM 939 C CA . ARG A 1 117 ? 13.397 11.298 -1.538 1.00 94.94 117 ARG A CA 1
ATOM 940 C C . ARG A 1 117 ? 13.025 11.199 -3.012 1.00 94.94 117 ARG A C 1
ATOM 942 O O . ARG A 1 117 ? 13.026 12.219 -3.690 1.00 94.94 117 ARG A O 1
ATOM 949 N N . PHE A 1 118 ? 12.652 10.012 -3.480 1.00 93.50 118 PHE A N 1
ATOM 950 C CA . PHE A 1 118 ? 12.269 9.802 -4.871 1.00 93.50 118 PHE A CA 1
ATOM 951 C C . PHE A 1 118 ? 11.056 10.665 -5.247 1.00 93.50 118 PHE A C 1
ATOM 953 O O . PHE A 1 118 ? 11.130 11.421 -6.211 1.00 93.50 118 PHE A O 1
ATOM 960 N N . LEU A 1 119 ? 9.979 10.639 -4.450 1.00 90.62 119 LEU A N 1
ATOM 961 C CA . LEU A 1 119 ? 8.779 11.450 -4.697 1.00 90.62 119 LEU A CA 1
ATOM 962 C C . LEU A 1 119 ? 9.081 12.956 -4.699 1.00 90.62 119 LEU A C 1
ATOM 964 O O . LEU A 1 119 ? 8.562 13.667 -5.551 1.00 90.62 119 LEU A O 1
ATOM 968 N N . SER A 1 120 ? 9.957 13.441 -3.810 1.00 90.62 120 SER A N 1
ATOM 969 C CA . SER A 1 120 ? 10.352 14.862 -3.776 1.00 90.62 120 SER A CA 1
ATOM 970 C C . SER A 1 120 ? 11.104 15.336 -5.027 1.00 90.62 120 SER A C 1
ATOM 972 O O . SER A 1 120 ? 11.150 16.532 -5.300 1.00 90.62 120 SER A O 1
ATOM 974 N N . GLN A 1 121 ? 11.694 14.408 -5.784 1.00 89.25 121 GLN A N 1
ATOM 975 C CA . GLN A 1 121 ? 12.437 14.688 -7.014 1.00 89.25 121 GLN A CA 1
ATOM 976 C C . GLN A 1 121 ? 11.584 14.504 -8.278 1.00 89.25 121 GLN A C 1
ATOM 978 O O . GLN A 1 121 ? 11.994 14.931 -9.360 1.00 89.25 121 GLN A O 1
ATOM 983 N N . MET A 1 122 ? 10.404 13.883 -8.169 1.00 83.31 122 MET A N 1
ATOM 984 C CA . MET A 1 122 ? 9.504 13.697 -9.303 1.00 83.31 122 MET A CA 1
ATOM 985 C C . MET A 1 122 ? 8.881 15.037 -9.712 1.00 83.31 122 MET A C 1
ATOM 987 O O . MET A 1 122 ? 8.267 15.729 -8.904 1.00 83.31 122 MET A O 1
ATOM 991 N N . LYS A 1 123 ? 8.963 15.377 -11.005 1.00 77.62 123 LYS A N 1
ATOM 992 C CA . LYS A 1 123 ? 8.239 16.529 -11.584 1.00 77.62 123 LYS A CA 1
ATOM 993 C C . LYS A 1 123 ? 6.726 16.284 -11.693 1.00 77.62 123 LYS A C 1
ATOM 995 O O . LYS A 1 123 ? 5.961 17.220 -11.889 1.00 77.62 123 LYS A O 1
ATOM 1000 N N . GLY A 1 124 ? 6.315 15.025 -11.560 1.00 77.00 124 GLY A N 1
ATOM 1001 C CA . GLY A 1 124 ? 4.935 14.564 -11.509 1.00 77.00 124 GLY A CA 1
ATOM 1002 C C . GLY A 1 124 ? 4.908 13.057 -11.270 1.00 77.00 124 GLY A C 1
ATOM 1003 O O . GLY A 1 124 ? 5.776 12.335 -11.761 1.00 77.00 124 GLY A O 1
ATOM 1004 N N . VAL A 1 125 ? 3.928 12.584 -10.503 1.00 80.31 125 VAL A N 1
ATOM 1005 C CA . VAL A 1 125 ? 3.752 11.152 -10.234 1.00 80.31 125 VAL A CA 1
ATOM 1006 C C . VAL A 1 125 ? 3.083 10.518 -11.444 1.00 80.31 125 VAL A C 1
ATOM 1008 O O . VAL A 1 125 ? 1.952 10.871 -11.747 1.00 80.31 125 VAL A O 1
ATOM 1011 N N . ASN A 1 126 ? 3.758 9.594 -12.124 1.00 83.62 126 ASN A N 1
ATOM 1012 C CA . ASN A 1 126 ? 3.193 8.806 -13.220 1.00 83.62 126 ASN A CA 1
ATOM 1013 C C . ASN A 1 126 ? 3.546 7.321 -13.062 1.00 83.62 126 ASN A C 1
ATOM 1015 O O . ASN A 1 126 ? 4.389 6.958 -12.240 1.00 83.62 126 ASN A O 1
ATOM 1019 N N . GLU A 1 127 ? 2.887 6.463 -13.843 1.00 86.94 127 GLU A N 1
ATOM 1020 C CA . GLU A 1 127 ? 3.076 5.012 -13.768 1.00 86.94 127 GLU A CA 1
ATOM 1021 C C . GLU A 1 127 ? 4.551 4.605 -13.944 1.00 86.94 127 GLU A C 1
ATOM 1023 O O . GLU A 1 127 ? 5.058 3.784 -13.179 1.00 86.94 127 GLU A O 1
ATOM 1028 N N . TYR A 1 128 ? 5.254 5.190 -14.916 1.00 88.19 128 TYR A N 1
ATOM 1029 C CA . TYR A 1 128 ? 6.654 4.869 -15.193 1.00 88.19 128 TYR A CA 1
ATOM 1030 C C . TYR A 1 128 ? 7.567 5.199 -14.005 1.00 88.19 128 TYR A C 1
ATOM 1032 O O . TYR A 1 128 ? 8.344 4.349 -13.566 1.00 88.19 128 TYR A O 1
ATOM 1040 N N . GLU A 1 129 ? 7.437 6.400 -13.440 1.00 89.00 129 GLU A N 1
ATOM 1041 C CA . GLU A 1 129 ? 8.223 6.827 -12.278 1.00 89.00 129 GLU A CA 1
ATOM 1042 C C . GLU A 1 129 ? 7.919 5.977 -11.035 1.00 89.00 129 GLU A C 1
ATOM 1044 O O . GLU A 1 129 ? 8.824 5.663 -10.260 1.00 89.00 129 GLU A O 1
ATOM 1049 N N . LEU A 1 130 ? 6.670 5.532 -10.860 1.00 92.94 130 LEU A N 1
ATOM 1050 C CA . LEU A 1 130 ? 6.304 4.624 -9.772 1.00 92.94 130 LEU A CA 1
ATOM 1051 C C . LEU A 1 130 ? 6.874 3.217 -9.970 1.00 92.94 130 LEU A C 1
ATOM 1053 O O . LEU A 1 130 ? 7.369 2.635 -9.007 1.00 92.94 130 LEU A O 1
ATOM 1057 N N . TRP A 1 131 ? 6.878 2.675 -11.192 1.00 93.69 131 TRP A N 1
ATOM 1058 C CA . TRP A 1 131 ? 7.562 1.406 -11.464 1.00 93.69 131 TRP A CA 1
ATOM 1059 C C . TRP A 1 131 ? 9.066 1.510 -11.244 1.00 93.69 131 TRP A C 1
ATOM 1061 O O . TRP A 1 131 ? 9.661 0.583 -10.694 1.00 93.69 131 TRP A O 1
ATOM 1071 N N . LYS A 1 132 ? 9.678 2.636 -11.622 1.00 92.19 132 LYS A N 1
ATOM 1072 C CA . LYS A 1 132 ? 11.089 2.906 -11.348 1.00 92.19 132 LYS A CA 1
ATOM 1073 C C . LYS A 1 132 ? 11.355 2.918 -9.843 1.00 92.19 132 LYS A C 1
ATOM 1075 O O . LYS A 1 132 ? 12.177 2.132 -9.391 1.00 92.19 132 LYS A O 1
ATOM 1080 N N . LEU A 1 133 ? 10.590 3.687 -9.065 1.00 93.62 133 LEU A N 1
ATOM 1081 C CA . LEU A 1 133 ? 10.669 3.689 -7.600 1.00 93.62 133 LEU A CA 1
ATOM 1082 C C . LEU A 1 133 ? 10.512 2.280 -7.007 1.00 93.62 133 LEU A C 1
ATOM 1084 O O . LEU A 1 133 ? 11.315 1.867 -6.173 1.00 93.62 133 LEU A O 1
ATOM 1088 N N . LEU A 1 134 ? 9.493 1.530 -7.440 1.00 95.69 134 LEU A N 1
ATOM 1089 C CA . LEU A 1 134 ? 9.247 0.175 -6.947 1.00 95.69 134 LEU A CA 1
ATOM 1090 C C . LEU A 1 134 ? 10.379 -0.797 -7.288 1.00 95.69 134 LEU A C 1
ATOM 1092 O O . LEU A 1 134 ? 10.475 -1.817 -6.618 1.00 95.69 134 LEU A O 1
ATOM 1096 N N . SER A 1 135 ? 11.212 -0.502 -8.291 1.00 94.62 135 SER A N 1
ATOM 1097 C CA . SER A 1 135 ? 12.343 -1.337 -8.722 1.00 94.62 135 SER A CA 1
ATOM 1098 C C . SER A 1 135 ? 13.621 -1.095 -7.915 1.00 94.62 135 SER A C 1
ATOM 1100 O O . SER A 1 135 ? 14.532 -1.918 -7.963 1.00 94.62 135 SER A O 1
ATOM 1102 N N . GLU A 1 136 ? 13.700 0.001 -7.159 1.00 93.94 136 GLU A N 1
ATOM 1103 C CA . GLU A 1 136 ? 14.905 0.374 -6.418 1.00 93.94 136 GLU A CA 1
ATOM 1104 C C . GLU A 1 136 ? 15.103 -0.482 -5.161 1.00 93.94 136 GLU A C 1
ATOM 1106 O O . GLU A 1 136 ? 14.175 -0.707 -4.381 1.00 93.94 136 GLU A O 1
ATOM 1111 N N . TYR A 1 137 ? 16.338 -0.894 -4.879 1.00 93.06 137 TYR A N 1
ATOM 1112 C CA . TYR A 1 137 ? 16.679 -1.493 -3.586 1.00 93.06 137 TYR A CA 1
ATOM 1113 C C . TYR A 1 137 ? 16.710 -0.411 -2.481 1.00 93.06 137 TYR A C 1
ATOM 1115 O O . TYR A 1 137 ? 17.287 0.656 -2.698 1.00 93.06 137 TYR A O 1
ATOM 1123 N N . PRO A 1 138 ? 16.165 -0.643 -1.265 1.00 94.50 138 PRO A N 1
ATOM 1124 C CA . PRO A 1 138 ? 15.635 -1.906 -0.745 1.00 94.50 138 PRO A CA 1
ATOM 1125 C C . PRO A 1 138 ? 14.119 -2.096 -0.919 1.00 94.50 138 PRO A C 1
ATOM 1127 O O . PRO A 1 138 ? 13.555 -2.971 -0.261 1.00 94.50 138 PRO A O 1
ATOM 1130 N N . ILE A 1 139 ? 13.440 -1.279 -1.734 1.00 95.69 139 ILE A N 1
ATOM 1131 C CA . ILE A 1 139 ? 11.995 -1.405 -1.992 1.00 95.69 139 ILE A CA 1
ATOM 1132 C C . ILE A 1 139 ? 11.721 -2.706 -2.747 1.00 95.69 139 ILE A C 1
ATOM 1134 O O . ILE A 1 139 ? 10.976 -3.537 -2.231 1.00 95.69 139 ILE A O 1
ATOM 1138 N N . CYS A 1 140 ? 12.384 -2.914 -3.886 1.00 94.56 140 CYS A N 1
ATOM 1139 C CA . CYS A 1 140 ? 12.519 -4.231 -4.498 1.00 94.56 140 CYS A CA 1
ATOM 1140 C C . CYS A 1 140 ? 13.670 -4.982 -3.827 1.00 94.56 140 CYS A C 1
ATOM 1142 O O . CYS A 1 140 ? 14.804 -4.504 -3.762 1.00 94.56 140 CYS A O 1
ATOM 1144 N N . ASN A 1 141 ? 13.384 -6.168 -3.308 1.00 89.25 141 ASN A N 1
ATOM 1145 C CA . ASN A 1 141 ? 14.347 -7.029 -2.629 1.00 89.25 141 ASN A CA 1
ATOM 1146 C C . ASN A 1 141 ? 13.973 -8.509 -2.824 1.00 89.25 141 ASN A C 1
ATOM 1148 O O . ASN A 1 141 ? 12.970 -8.835 -3.454 1.00 89.25 141 ASN A O 1
ATOM 1152 N N . ASN A 1 142 ? 14.764 -9.416 -2.257 1.00 89.50 142 ASN A N 1
ATOM 1153 C CA . ASN A 1 142 ? 14.620 -10.863 -2.435 1.00 89.50 142 ASN A CA 1
ATOM 1154 C C . ASN A 1 142 ? 13.324 -11.482 -1.871 1.00 89.50 142 ASN A C 1
ATOM 1156 O O . ASN A 1 142 ? 13.044 -12.637 -2.174 1.00 89.50 142 ASN A O 1
ATOM 1160 N N . ILE A 1 143 ? 12.548 -10.757 -1.058 1.00 88.62 143 ILE A N 1
ATOM 1161 C CA . ILE A 1 143 ? 11.231 -11.212 -0.574 1.00 88.62 143 ILE A CA 1
ATOM 1162 C C . ILE A 1 143 ? 10.067 -10.552 -1.326 1.00 88.62 143 ILE A C 1
ATOM 1164 O O . ILE A 1 143 ? 8.903 -10.794 -1.012 1.00 88.62 143 ILE A O 1
ATOM 1168 N N . THR A 1 144 ? 10.364 -9.686 -2.296 1.00 90.75 144 THR A N 1
ATOM 1169 C CA . THR A 1 144 ? 9.350 -9.016 -3.110 1.00 90.75 144 THR A CA 1
ATOM 1170 C C . THR A 1 144 ? 8.749 -10.013 -4.095 1.00 90.75 144 THR A C 1
ATOM 1172 O O . THR A 1 144 ? 9.460 -10.574 -4.919 1.00 90.75 144 THR A O 1
ATOM 1175 N N . ILE A 1 145 ? 7.433 -10.229 -4.017 1.00 93.81 145 ILE A N 1
ATOM 1176 C CA . ILE A 1 145 ? 6.728 -11.200 -4.872 1.00 93.81 145 ILE A CA 1
ATOM 1177 C C . ILE A 1 145 ? 6.171 -10.523 -6.127 1.00 93.81 145 ILE A C 1
ATOM 1179 O O . ILE A 1 145 ? 6.318 -11.038 -7.229 1.00 93.81 145 ILE A O 1
ATOM 1183 N N . TYR A 1 146 ? 5.527 -9.368 -5.970 1.00 95.38 146 TYR A N 1
ATOM 1184 C CA . TYR A 1 146 ? 4.942 -8.595 -7.063 1.00 95.38 146 TYR A CA 1
ATOM 1185 C C . TYR A 1 146 ? 4.842 -7.117 -6.679 1.00 95.38 146 TYR A C 1
ATOM 1187 O O . TYR A 1 146 ? 4.871 -6.753 -5.500 1.00 95.38 146 TYR A O 1
ATOM 1195 N N . GLY A 1 147 ? 4.697 -6.268 -7.688 1.00 93.69 147 GLY A N 1
ATOM 1196 C CA . GLY A 1 147 ? 4.366 -4.856 -7.562 1.00 93.69 147 GLY A CA 1
ATOM 1197 C C . GLY A 1 147 ? 3.043 -4.587 -8.265 1.00 93.69 147 GLY A C 1
ATOM 1198 O O . GLY A 1 147 ? 2.712 -5.262 -9.240 1.00 93.69 147 GLY A O 1
ATOM 1199 N N . THR A 1 148 ? 2.288 -3.610 -7.771 1.00 95.69 148 THR A N 1
ATOM 1200 C CA . THR A 1 148 ? 0.993 -3.234 -8.348 1.00 95.69 148 THR A CA 1
ATOM 1201 C C . THR A 1 148 ? 0.900 -1.721 -8.451 1.00 95.69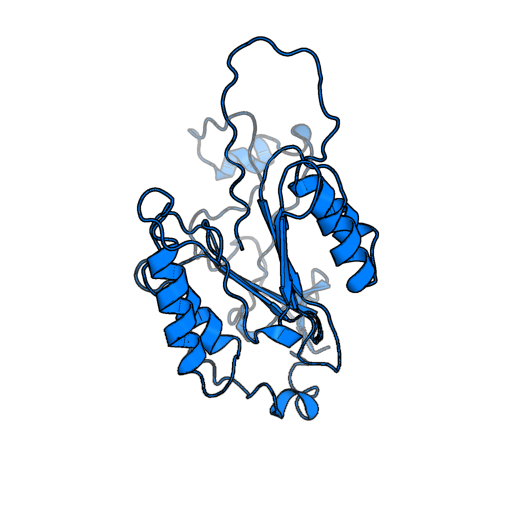 148 THR A C 1
ATOM 1203 O O . THR A 1 148 ? 1.127 -1.025 -7.459 1.00 95.69 148 THR A O 1
ATOM 1206 N N . PHE A 1 149 ? 0.537 -1.239 -9.634 1.00 93.06 149 PHE A N 1
ATOM 1207 C CA . PHE A 1 149 ? 0.129 0.133 -9.900 1.00 93.06 149 PHE A CA 1
ATOM 1208 C C . PHE A 1 149 ? -1.389 0.163 -10.093 1.00 93.06 149 PHE A C 1
ATOM 1210 O O . PHE A 1 149 ? -1.946 -0.686 -10.791 1.00 93.06 149 PHE A O 1
ATOM 1217 N N . MET A 1 150 ? -2.054 1.126 -9.460 1.00 91.00 150 MET A N 1
ATOM 1218 C CA . MET A 1 150 ? -3.495 1.328 -9.589 1.00 91.00 150 MET A CA 1
ATOM 1219 C C . MET A 1 150 ? -3.781 2.812 -9.797 1.00 91.00 150 MET A C 1
ATOM 1221 O O . MET A 1 150 ? -3.176 3.655 -9.134 1.00 91.00 150 MET A O 1
ATOM 1225 N N . CYS A 1 151 ? -4.733 3.121 -10.672 1.00 88.06 151 CYS A N 1
ATOM 1226 C CA . CYS A 1 151 ? -5.322 4.449 -10.789 1.00 88.06 151 CYS A CA 1
ATOM 1227 C C . CYS A 1 151 ? -6.847 4.301 -10.867 1.00 88.06 151 CYS A C 1
ATOM 1229 O O . CYS A 1 151 ? -7.365 4.027 -11.953 1.00 88.06 151 CYS A O 1
ATOM 1231 N N . PRO A 1 152 ? -7.563 4.452 -9.734 1.00 86.06 152 PRO A N 1
ATOM 1232 C CA . PRO A 1 152 ? -9.007 4.242 -9.679 1.00 86.06 152 PRO A CA 1
ATOM 1233 C C . PRO A 1 152 ? -9.787 5.131 -10.651 1.00 86.06 152 PRO A C 1
ATOM 1235 O O . PRO A 1 152 ? -10.706 4.646 -11.299 1.00 86.06 152 PRO A O 1
ATOM 1238 N N . GLU A 1 153 ? -9.387 6.401 -10.796 1.00 83.50 153 GLU A N 1
ATOM 1239 C CA . GLU A 1 153 ? -10.046 7.385 -11.677 1.00 83.50 153 GLU A CA 1
ATOM 1240 C C . GLU A 1 153 ? -10.158 6.896 -13.127 1.00 83.50 153 GLU A C 1
ATOM 1242 O O . GLU A 1 153 ? -11.169 7.108 -13.786 1.00 83.50 153 GLU A O 1
ATOM 1247 N N . TYR A 1 154 ? -9.122 6.209 -13.610 1.00 85.12 154 TYR A N 1
ATOM 1248 C CA . TYR A 1 154 ? -9.047 5.703 -14.980 1.00 85.12 154 TYR A CA 1
ATOM 1249 C C . TYR A 1 154 ? -9.287 4.191 -15.074 1.00 85.12 154 TYR A C 1
ATOM 1251 O O . TYR A 1 154 ? -9.076 3.606 -16.133 1.00 85.12 154 TYR A O 1
ATOM 1259 N N . GLY A 1 155 ? -9.665 3.530 -13.974 1.00 84.81 155 GLY A N 1
ATOM 1260 C CA . GLY A 1 155 ? -9.836 2.074 -13.935 1.00 84.81 155 GLY A CA 1
ATOM 1261 C C . GLY A 1 155 ? -8.558 1.281 -14.240 1.00 84.81 155 GLY A C 1
ATOM 1262 O O . GLY A 1 155 ? -8.635 0.136 -14.678 1.00 84.81 155 GLY A O 1
ATOM 1263 N N . ILE A 1 156 ? -7.373 1.868 -14.036 1.00 86.31 156 ILE A N 1
ATOM 1264 C CA . ILE A 1 156 ? -6.100 1.203 -14.340 1.00 86.31 156 ILE A CA 1
ATOM 1265 C C . ILE A 1 156 ? -5.706 0.298 -13.176 1.00 86.31 156 ILE A C 1
ATOM 1267 O O . ILE A 1 156 ? -5.628 0.744 -12.029 1.00 86.31 156 ILE A O 1
ATOM 1271 N N . TYR A 1 157 ? -5.380 -0.955 -13.488 1.00 89.75 157 TYR A N 1
ATOM 1272 C CA . TYR A 1 157 ? -4.865 -1.937 -12.540 1.00 89.75 157 TYR A CA 1
ATOM 1273 C C . TYR A 1 157 ? -3.803 -2.810 -13.215 1.00 89.75 157 TYR A C 1
ATOM 1275 O O . TYR A 1 157 ? -4.120 -3.679 -14.023 1.00 89.75 157 TYR A O 1
ATOM 1283 N N . HIS A 1 158 ? -2.529 -2.594 -12.884 1.00 90.25 158 HIS A N 1
ATOM 1284 C CA . HIS A 1 158 ? -1.404 -3.336 -13.455 1.00 90.25 158 HIS A CA 1
ATOM 1285 C C . HIS A 1 158 ? -0.598 -4.016 -12.352 1.00 90.25 158 HIS A C 1
ATOM 1287 O O . HIS A 1 158 ? -0.123 -3.358 -11.428 1.00 90.25 158 HIS A O 1
ATOM 1293 N N . THR A 1 159 ? -0.376 -5.323 -12.478 1.00 91.94 159 THR A N 1
ATOM 1294 C CA . THR A 1 159 ? 0.503 -6.088 -11.583 1.00 91.94 159 THR A CA 1
ATOM 1295 C C . THR A 1 159 ? 1.661 -6.685 -12.375 1.00 91.94 159 THR A C 1
ATOM 1297 O O . THR A 1 159 ? 1.468 -7.193 -13.477 1.00 91.94 159 THR A O 1
ATOM 1300 N N . ARG A 1 160 ? 2.874 -6.612 -11.817 1.00 89.81 160 ARG A N 1
ATOM 1301 C CA . ARG A 1 160 ? 4.106 -7.151 -12.410 1.00 89.81 160 ARG A CA 1
ATOM 1302 C C . ARG A 1 160 ? 4.861 -7.988 -11.389 1.00 89.81 160 ARG A C 1
ATOM 1304 O O . ARG A 1 160 ? 4.888 -7.653 -10.206 1.00 89.81 160 ARG A O 1
ATOM 1311 N N . TYR A 1 161 ? 5.522 -9.035 -11.861 1.00 91.44 161 TYR A N 1
ATOM 1312 C CA . TYR A 1 161 ? 6.532 -9.755 -11.088 1.00 91.44 161 TYR A CA 1
ATOM 1313 C C . TYR A 1 161 ? 7.893 -9.069 -11.262 1.00 91.44 161 TYR A C 1
ATOM 1315 O O . TYR A 1 161 ? 8.178 -8.591 -12.367 1.00 91.44 161 TYR A O 1
ATOM 1323 N N . PRO A 1 162 ? 8.731 -9.002 -10.213 1.00 86.94 162 PRO A N 1
ATOM 1324 C CA . PRO A 1 162 ? 10.072 -8.462 -10.349 1.00 86.94 162 PRO A CA 1
ATOM 1325 C C . PRO A 1 162 ? 10.920 -9.392 -11.227 1.00 86.94 162 PRO A C 1
ATOM 1327 O O . PRO A 1 162 ? 10.882 -10.613 -11.095 1.00 86.94 162 PRO A O 1
ATOM 1330 N N . GLN A 1 163 ? 11.676 -8.799 -12.140 1.00 84.25 163 GLN A N 1
ATOM 1331 C CA . GLN A 1 163 ? 12.599 -9.450 -13.058 1.00 84.25 163 GLN A CA 1
ATOM 1332 C C . GLN A 1 163 ? 14.013 -9.299 -12.508 1.00 84.25 163 GLN A C 1
ATOM 1334 O O . GLN A 1 163 ? 14.544 -8.197 -12.597 1.00 84.25 163 GLN A O 1
ATOM 1339 N N . ASP A 1 164 ? 14.627 -10.364 -11.989 1.00 78.06 164 ASP A N 1
ATOM 1340 C CA . ASP A 1 164 ? 16.013 -10.427 -11.483 1.00 78.06 164 ASP A CA 1
ATOM 1341 C C . ASP A 1 164 ? 16.631 -9.058 -11.095 1.00 78.06 164 ASP A C 1
ATOM 1343 O O . ASP A 1 164 ? 16.043 -8.277 -10.346 1.00 78.06 164 ASP A O 1
ATOM 1347 N N . ASN A 1 165 ? 17.807 -8.714 -11.626 1.00 74.00 165 ASN A N 1
ATOM 1348 C CA . ASN A 1 165 ? 18.524 -7.467 -11.330 1.00 74.00 165 ASN A CA 1
ATOM 1349 C C . ASN A 1 165 ? 17.852 -6.192 -11.893 1.00 74.00 165 ASN A C 1
ATOM 1351 O O . ASN A 1 165 ? 18.476 -5.134 -11.901 1.00 74.00 165 ASN A O 1
ATOM 1355 N N . ARG A 1 166 ? 16.625 -6.277 -12.425 1.00 78.94 166 ARG A N 1
ATOM 1356 C CA . ARG A 1 166 ? 15.909 -5.181 -13.104 1.00 78.94 166 ARG A CA 1
ATOM 1357 C C . ARG A 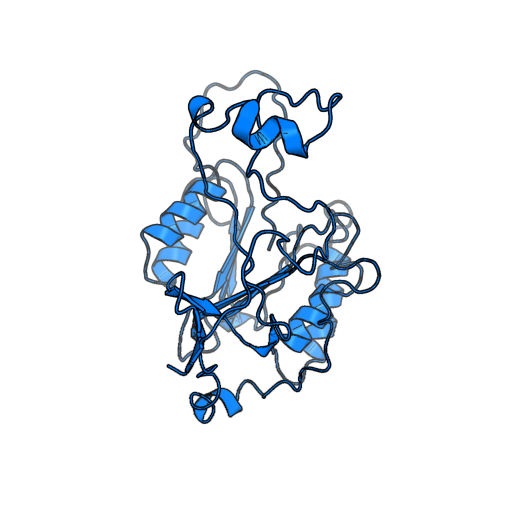1 166 ? 14.605 -4.770 -12.412 1.00 78.94 166 ARG A C 1
ATOM 1359 O O . ARG A 1 166 ? 13.951 -3.851 -12.893 1.00 78.94 166 ARG A O 1
ATOM 1366 N N . GLY A 1 167 ? 14.187 -5.424 -11.329 1.00 89.62 167 GLY A N 1
ATOM 1367 C CA . GLY A 1 167 ? 12.944 -5.063 -10.636 1.00 89.62 167 GLY A CA 1
ATOM 1368 C C . GLY A 1 167 ? 11.726 -5.077 -11.576 1.00 89.62 167 GLY A C 1
ATOM 1369 O O . GLY A 1 167 ? 11.482 -6.063 -12.260 1.00 89.62 167 GLY A O 1
ATOM 1370 N N . PHE A 1 168 ? 10.954 -3.994 -11.637 1.00 90.81 168 PHE A N 1
ATOM 1371 C CA . PHE A 1 168 ? 9.692 -3.895 -12.390 1.00 90.81 168 PHE A CA 1
ATOM 1372 C C . PHE A 1 168 ? 9.775 -3.093 -13.702 1.00 90.81 168 PHE A C 1
ATOM 1374 O O . PHE A 1 168 ? 8.734 -2.723 -14.265 1.00 90.81 168 PHE A O 1
ATOM 1381 N N . HIS A 1 169 ? 10.981 -2.797 -14.197 1.00 80.94 169 HIS A N 1
ATOM 1382 C CA . HIS A 1 169 ? 11.161 -2.070 -15.456 1.00 80.94 169 HIS A CA 1
ATOM 1383 C C . HIS A 1 169 ? 10.507 -2.801 -16.644 1.00 80.94 169 HIS A C 1
ATOM 1385 O O . HIS A 1 169 ? 10.551 -4.030 -16.737 1.00 80.94 169 HIS A O 1
ATOM 1391 N N . SER A 1 170 ? 9.892 -2.042 -17.562 1.00 68.06 170 SER A N 1
ATOM 1392 C CA . SER A 1 170 ? 9.344 -2.598 -18.804 1.00 68.06 170 SER A CA 1
ATOM 1393 C C . SER A 1 170 ? 10.460 -3.149 -19.693 1.00 68.06 170 SER A C 1
ATOM 1395 O O . SER A 1 170 ? 11.599 -2.686 -19.655 1.00 68.06 170 SER A O 1
ATOM 1397 N N . HIS A 1 171 ? 10.127 -4.146 -20.513 1.00 52.06 171 HIS A N 1
ATOM 1398 C CA . HIS A 1 171 ? 11.054 -4.715 -21.494 1.00 52.06 171 HIS A CA 1
ATOM 1399 C C . HIS A 1 171 ? 11.262 -3.825 -22.730 1.00 52.06 171 HIS A C 1
ATOM 1401 O O . HIS A 1 171 ? 12.236 -4.024 -23.451 1.00 52.06 171 HIS A O 1
ATOM 1407 N N . GLU A 1 172 ? 10.388 -2.842 -22.957 1.00 49.00 172 GLU A N 1
ATOM 1408 C CA . GLU A 1 172 ? 10.382 -2.004 -24.156 1.00 49.00 172 GLU A CA 1
ATOM 1409 C C . GLU A 1 172 ? 10.525 -0.516 -23.821 1.00 49.00 172 GLU A C 1
ATOM 1411 O O . GLU A 1 172 ? 10.085 -0.057 -22.758 1.00 49.00 172 GLU A O 1
ATOM 1416 N N . ASN A 1 173 ? 11.122 0.227 -24.763 1.00 38.84 173 ASN A N 1
ATOM 1417 C CA . ASN A 1 173 ? 11.138 1.690 -24.827 1.00 38.84 173 ASN A CA 1
ATOM 1418 C C . ASN A 1 173 ? 9.713 2.207 -25.085 1.00 38.84 173 ASN A C 1
ATOM 1420 O O . ASN A 1 173 ? 9.401 2.695 -26.169 1.00 38.84 173 ASN A O 1
ATOM 1424 N N . VAL A 1 174 ? 8.826 2.063 -24.106 1.00 44.78 174 VAL A N 1
ATOM 1425 C CA . VAL A 1 174 ? 7.483 2.634 -24.177 1.00 44.78 174 VAL A CA 1
ATOM 1426 C C . VAL A 1 174 ? 7.636 4.147 -24.027 1.00 44.78 174 VAL A C 1
ATOM 1428 O O . VAL A 1 174 ? 8.070 4.631 -22.982 1.00 44.78 174 VAL A O 1
ATOM 1431 N N . GLN A 1 175 ? 7.333 4.908 -25.080 1.00 36.72 175 GLN A N 1
ATOM 1432 C CA . GLN A 1 175 ? 7.139 6.352 -24.950 1.00 36.72 175 GLN A CA 1
ATOM 1433 C C . GLN A 1 175 ? 5.892 6.572 -24.086 1.00 36.72 175 GLN A C 1
ATOM 1435 O O . GLN A 1 175 ? 4.792 6.181 -24.465 1.00 36.72 175 GLN A O 1
ATOM 1440 N N . PHE A 1 176 ? 6.071 7.137 -22.892 1.00 45.69 176 PHE A N 1
ATOM 1441 C CA . PHE A 1 176 ? 4.973 7.382 -21.961 1.00 45.69 176 PHE A CA 1
ATOM 1442 C C . PHE A 1 176 ? 4.365 8.763 -22.206 1.00 45.69 176 PHE A C 1
ATOM 1444 O O . PHE A 1 176 ? 5.053 9.779 -22.116 1.00 45.69 176 PHE A O 1
ATOM 1451 N N . ILE A 1 177 ? 3.064 8.771 -22.490 1.00 41.59 177 ILE A N 1
ATOM 1452 C CA . ILE A 1 177 ? 2.227 9.968 -22.558 1.00 41.59 177 ILE A CA 1
ATOM 1453 C C . ILE A 1 177 ? 2.051 10.545 -21.142 1.00 41.59 177 ILE A C 1
ATOM 1455 O O . ILE A 1 177 ? 1.901 9.799 -20.168 1.00 41.59 177 ILE A O 1
ATOM 1459 N N . SER A 1 178 ? 2.109 11.874 -21.006 1.00 41.84 178 SER A N 1
ATOM 1460 C CA . SER A 1 178 ? 1.915 12.557 -19.723 1.00 41.84 178 SER A CA 1
ATOM 1461 C C . SER A 1 178 ? 0.488 12.339 -19.214 1.00 41.84 178 SER A C 1
ATOM 1463 O O . SER A 1 178 ? -0.470 12.354 -19.981 1.00 41.84 178 SER A O 1
ATOM 1465 N N . LEU A 1 179 ? 0.302 12.223 -17.895 1.00 45.22 179 LEU A N 1
ATOM 1466 C CA . LEU A 1 179 ? -1.034 12.125 -17.286 1.00 45.22 179 LEU A CA 1
ATOM 1467 C C . LEU A 1 179 ? -1.931 13.346 -17.575 1.00 45.22 179 LEU A C 1
ATOM 1469 O O . LEU A 1 179 ? -3.144 13.266 -17.395 1.00 45.22 179 LEU A O 1
ATOM 1473 N N . THR A 1 180 ? -1.351 14.476 -17.991 1.00 46.53 180 THR A N 1
ATOM 1474 C CA . THR A 1 180 ? -2.087 15.665 -18.458 1.00 46.53 180 THR A CA 1
ATOM 1475 C C . THR A 1 180 ? -2.676 15.501 -19.853 1.00 46.53 180 THR A C 1
ATOM 1477 O O . THR A 1 180 ? -3.679 16.142 -20.151 1.00 46.53 180 THR A O 1
ATOM 1480 N N . ASP A 1 181 ? -2.091 14.632 -20.671 1.00 43.03 181 ASP A N 1
ATOM 1481 C CA . ASP A 1 181 ? -2.434 14.468 -22.085 1.00 43.03 181 ASP A CA 1
ATOM 1482 C C . ASP A 1 181 ? -3.561 13.428 -22.261 1.00 43.03 181 ASP A C 1
ATOM 1484 O O . ASP A 1 181 ? -4.247 13.402 -23.277 1.00 43.03 181 ASP A O 1
ATOM 1488 N N . LEU A 1 182 ? -3.866 12.651 -21.209 1.00 48.00 182 LEU A N 1
ATOM 1489 C CA . LEU A 1 182 ? -4.970 11.678 -21.154 1.00 48.00 182 LEU A CA 1
ATOM 1490 C C . LEU A 1 182 ? -6.376 12.279 -21.34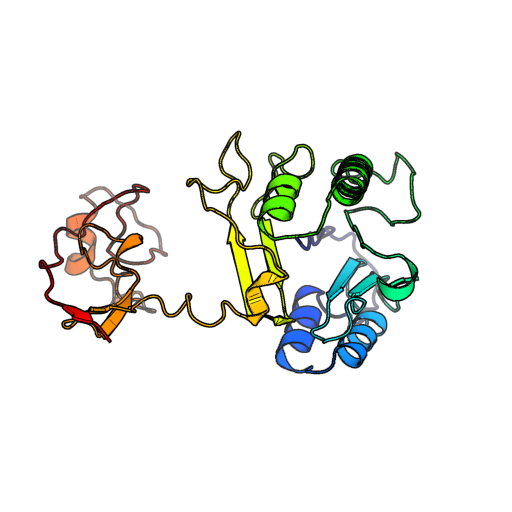6 1.00 48.00 182 LEU A C 1
ATOM 1492 O O . LEU A 1 182 ? -7.331 11.521 -21.507 1.00 48.00 182 LEU A O 1
ATOM 1496 N N . LYS A 1 183 ? -6.532 13.611 -21.311 1.00 43.19 183 LYS A N 1
ATOM 1497 C CA . LYS A 1 183 ? -7.826 14.265 -21.574 1.00 43.19 183 LYS A CA 1
ATOM 1498 C C . LYS A 1 183 ? -8.171 14.353 -23.061 1.00 43.19 183 LYS A C 1
ATOM 1500 O O . LYS A 1 183 ? -9.352 14.266 -23.380 1.00 43.19 183 LYS A O 1
ATOM 1505 N N . ASP A 1 184 ? -7.172 14.454 -23.935 1.00 37.81 184 ASP A N 1
ATOM 1506 C CA . ASP A 1 184 ? -7.370 14.506 -25.392 1.00 37.81 184 ASP A CA 1
ATOM 1507 C C . ASP A 1 184 ? -7.054 13.156 -26.070 1.00 37.81 184 ASP A C 1
ATOM 1509 O O . ASP A 1 184 ? -7.507 12.885 -27.181 1.00 37.81 184 ASP A O 1
ATOM 1513 N N . ASP A 1 185 ? -6.367 12.256 -25.359 1.00 35.88 185 ASP A N 1
ATOM 1514 C CA . ASP A 1 185 ? -5.874 10.971 -25.868 1.00 35.88 185 ASP A CA 1
ATOM 1515 C C . ASP A 1 185 ? -6.751 9.742 -25.576 1.00 35.88 185 ASP A C 1
ATOM 1517 O O . ASP A 1 185 ? -6.370 8.603 -25.866 1.00 35.88 185 ASP A O 1
ATOM 1521 N N . LEU A 1 186 ? -7.994 9.948 -25.132 1.00 38.94 186 LEU A N 1
ATOM 1522 C CA . LEU A 1 186 ? -9.021 8.892 -25.126 1.00 38.94 186 LEU A CA 1
ATOM 1523 C C . LEU A 1 186 ? -9.321 8.324 -26.535 1.00 38.94 186 LEU A C 1
ATOM 1525 O O . LEU A 1 186 ? -10.108 7.389 -26.663 1.00 38.94 186 LEU A O 1
ATOM 1529 N N . CYS A 1 187 ? -8.674 8.841 -27.587 1.00 35.56 187 CYS A N 1
ATOM 1530 C CA . CYS A 1 187 ? -8.809 8.386 -28.966 1.00 35.56 187 CYS A CA 1
ATOM 1531 C C . CYS A 1 187 ? -7.795 7.298 -29.400 1.00 35.56 187 CYS A C 1
ATOM 1533 O O . CYS A 1 187 ? -8.047 6.645 -30.409 1.00 35.56 187 CYS A O 1
ATOM 1535 N N . TRP A 1 188 ? -6.689 7.022 -28.677 1.00 34.56 188 TRP A N 1
ATOM 1536 C CA . TRP A 1 188 ? -5.685 6.026 -29.140 1.00 34.56 188 TRP A CA 1
ATOM 1537 C C . TRP A 1 188 ? -5.478 4.770 -28.278 1.00 34.56 188 TRP A C 1
ATOM 1539 O O . TRP A 1 188 ? -4.542 4.011 -28.514 1.00 34.56 188 TRP A O 1
ATOM 1549 N N . ARG A 1 189 ? -6.412 4.419 -27.389 1.00 36.66 189 ARG A N 1
ATOM 1550 C CA . ARG A 1 189 ? -6.534 3.027 -26.892 1.00 36.66 189 ARG A CA 1
ATOM 1551 C C . ARG A 1 189 ? -7.809 2.313 -27.330 1.00 36.66 189 ARG A C 1
ATOM 1553 O O . ARG A 1 189 ? -8.273 1.397 -26.664 1.00 36.66 189 ARG A O 1
ATOM 1560 N N . LEU A 1 190 ? -8.303 2.642 -28.520 1.00 39.47 190 LEU A N 1
ATOM 1561 C CA . LEU A 1 190 ? -8.891 1.609 -29.368 1.00 39.47 190 LEU A CA 1
ATOM 1562 C C . LEU A 1 190 ? -7.719 0.834 -29.981 1.00 39.47 190 LEU A C 1
ATOM 1564 O O . LEU A 1 190 ? -7.344 1.059 -31.134 1.00 39.47 190 LEU A O 1
ATOM 1568 N N . SER A 1 191 ? -7.091 -0.051 -29.194 1.00 45.56 191 SER A N 1
ATOM 1569 C CA . SER A 1 191 ? -6.377 -1.162 -29.818 1.00 45.56 191 SER A CA 1
ATOM 1570 C C . SER A 1 191 ? -7.397 -1.800 -30.753 1.00 45.56 191 SER A C 1
ATOM 1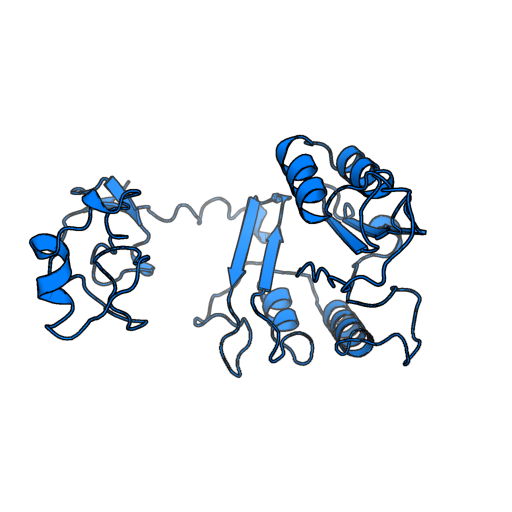572 O O . SER A 1 191 ? -8.538 -2.043 -30.365 1.00 45.56 191 SER A O 1
ATOM 1574 N N . SER A 1 192 ? -7.051 -1.937 -32.031 1.00 47.81 192 SER A N 1
ATOM 1575 C CA . SER A 1 192 ? -7.917 -2.665 -32.949 1.00 47.81 192 SER A CA 1
ATOM 1576 C C . SER A 1 192 ? -7.946 -4.098 -32.435 1.00 47.81 192 SER A C 1
ATOM 1578 O O . SER A 1 192 ? -6.996 -4.843 -32.671 1.00 47.81 192 SER A O 1
ATOM 1580 N N . THR A 1 193 ? -8.951 -4.445 -31.637 1.00 55.19 193 THR A N 1
ATOM 1581 C CA . THR A 1 193 ? -9.086 -5.781 -31.081 1.00 55.19 193 THR A CA 1
ATOM 1582 C C . THR A 1 193 ? -9.400 -6.697 -32.250 1.00 55.19 193 THR A C 1
ATOM 1584 O O . THR A 1 193 ? -10.388 -6.541 -32.970 1.00 55.19 193 THR A O 1
ATOM 1587 N N . TYR A 1 194 ? -8.493 -7.629 -32.520 1.00 59.59 194 TYR A N 1
ATOM 1588 C CA . TYR A 1 194 ? -8.753 -8.654 -33.514 1.00 59.59 194 TYR A CA 1
ATOM 1589 C C . TYR A 1 194 ? -9.508 -9.772 -32.826 1.00 59.59 194 TYR A C 1
ATOM 1591 O O . TYR A 1 194 ? -9.117 -10.229 -31.751 1.00 59.59 194 TYR A O 1
ATOM 1599 N N . VAL A 1 195 ? -10.575 -10.241 -33.463 1.00 59.28 195 VAL A N 1
ATOM 1600 C CA . VAL A 1 195 ? -11.292 -11.426 -33.003 1.00 59.28 195 VAL A CA 1
ATOM 1601 C C . VAL A 1 195 ? -10.889 -12.602 -33.869 1.00 59.28 195 VAL A C 1
ATOM 1603 O O . VAL A 1 195 ? -10.959 -12.571 -35.100 1.00 59.28 195 VAL A O 1
ATOM 1606 N N . CYS A 1 196 ? -10.456 -13.673 -33.214 1.00 60.00 196 CYS A N 1
ATOM 1607 C CA . CYS A 1 196 ? -10.206 -14.934 -33.886 1.00 60.00 196 CYS A CA 1
ATOM 1608 C C . CYS A 1 196 ? -11.507 -15.477 -34.501 1.00 60.00 196 CYS A C 1
ATOM 1610 O O . CYS A 1 196 ? -12.433 -15.817 -33.765 1.00 60.00 196 CYS A O 1
ATOM 1612 N N . CYS A 1 197 ? -11.562 -15.653 -35.827 1.00 57.16 197 CYS A N 1
ATOM 1613 C CA . CYS A 1 197 ? -12.747 -16.202 -36.503 1.00 57.16 197 CYS A CA 1
ATOM 1614 C C . CYS A 1 197 ? -13.088 -17.644 -36.081 1.00 57.16 197 CYS A C 1
ATOM 1616 O O . CYS A 1 197 ? -14.203 -18.094 -36.318 1.00 57.16 197 CYS A O 1
ATOM 1618 N N . ASN A 1 198 ? -12.144 -18.370 -35.471 1.00 53.59 198 ASN A N 1
ATOM 1619 C CA . ASN A 1 198 ? -12.341 -19.756 -35.045 1.00 53.59 198 ASN A CA 1
ATOM 1620 C C . ASN A 1 198 ? -12.848 -19.882 -33.595 1.00 53.59 198 ASN A C 1
ATOM 1622 O O . ASN A 1 198 ? -13.657 -20.755 -33.303 1.00 53.59 198 ASN A O 1
ATOM 1626 N N . CYS A 1 199 ? -12.381 -19.032 -32.669 1.00 59.16 199 CYS A N 1
ATOM 1627 C CA . CYS A 1 199 ? -12.705 -19.158 -31.237 1.00 59.16 199 CYS A CA 1
ATOM 1628 C C . CYS A 1 199 ? -13.335 -17.914 -30.599 1.00 59.16 199 CYS A C 1
ATOM 1630 O O . CYS A 1 199 ? -13.681 -17.957 -29.421 1.00 59.16 199 CYS A O 1
ATOM 1632 N N . GLY A 1 200 ? -13.465 -16.809 -31.334 1.00 59.12 200 GLY A N 1
ATOM 1633 C CA . GLY A 1 200 ? -14.123 -15.595 -30.856 1.00 59.12 200 GLY A CA 1
ATOM 1634 C C . GLY A 1 200 ? -13.362 -14.815 -29.780 1.00 59.12 200 GLY A C 1
ATOM 1635 O O . GLY A 1 200 ? -13.896 -13.837 -29.273 1.00 59.12 200 GLY A O 1
ATOM 1636 N N . ARG A 1 201 ? -12.135 -15.214 -29.410 1.00 58.25 201 ARG A N 1
ATOM 1637 C CA . ARG A 1 201 ? -11.325 -14.450 -28.447 1.00 58.25 201 ARG A CA 1
ATOM 1638 C C . ARG A 1 201 ? -10.710 -13.216 -29.094 1.00 58.25 201 ARG A C 1
ATOM 1640 O O . ARG A 1 201 ? -10.144 -13.309 -30.188 1.00 58.25 201 ARG A O 1
ATOM 1647 N N . GLU A 1 202 ? -10.791 -12.114 -28.361 1.00 58.75 202 GLU A N 1
ATOM 1648 C CA . GLU A 1 202 ? -10.090 -10.864 -28.636 1.00 58.75 202 GLU A CA 1
ATOM 1649 C C . GLU A 1 202 ? -8.605 -10.986 -28.287 1.00 58.75 202 GLU A C 1
ATOM 1651 O O . GLU A 1 202 ? -8.234 -11.647 -27.311 1.00 58.75 202 GLU A O 1
ATOM 1656 N N . PHE A 1 203 ? -7.751 -10.358 -29.090 1.00 58.81 203 PHE A N 1
ATOM 1657 C CA . PHE A 1 203 ? -6.321 -10.247 -28.818 1.00 58.81 203 PHE A CA 1
ATOM 1658 C C . PHE A 1 203 ? -5.720 -8.992 -29.469 1.00 58.81 203 PHE A C 1
ATOM 1660 O O . PHE A 1 203 ? -6.271 -8.453 -30.435 1.00 58.81 203 PHE A O 1
ATOM 1667 N N . ASP A 1 204 ? -4.569 -8.555 -28.950 1.00 62.09 204 ASP A N 1
ATOM 1668 C CA . ASP A 1 204 ? -3.727 -7.532 -29.575 1.00 62.09 204 ASP A CA 1
ATOM 1669 C C . ASP A 1 204 ? -2.709 -8.203 -30.513 1.00 62.09 204 ASP A C 1
ATOM 1671 O O . ASP A 1 204 ? -2.050 -9.183 -30.153 1.00 62.09 204 ASP A O 1
ATOM 1675 N N . ILE A 1 205 ? -2.586 -7.691 -31.738 1.00 59.28 205 ILE A N 1
ATOM 1676 C CA . ILE A 1 205 ? -1.665 -8.226 -32.748 1.00 59.28 205 ILE A CA 1
ATOM 1677 C C . ILE A 1 205 ? -0.191 -7.996 -32.382 1.00 59.28 205 ILE A C 1
ATOM 1679 O O . ILE A 1 205 ? 0.671 -8.761 -32.814 1.00 59.28 205 ILE A O 1
ATOM 1683 N N . ASN A 1 206 ? 0.104 -6.981 -31.565 1.00 58.56 206 ASN A N 1
ATOM 1684 C CA . ASN A 1 206 ? 1.465 -6.664 -31.135 1.00 58.56 206 ASN A CA 1
ATOM 1685 C C . ASN A 1 206 ? 1.991 -7.676 -30.107 1.00 58.56 206 ASN A C 1
ATOM 1687 O O . ASN A 1 206 ? 3.174 -8.010 -30.126 1.00 58.56 206 ASN A O 1
ATOM 1691 N N . ASP A 1 207 ? 1.105 -8.233 -29.278 1.00 54.25 207 ASP A N 1
ATOM 1692 C CA . ASP A 1 207 ? 1.448 -9.256 -28.280 1.00 54.25 207 ASP A CA 1
ATOM 1693 C C . ASP A 1 207 ? 1.635 -10.652 -28.901 1.00 54.25 207 ASP A C 1
ATOM 1695 O O . ASP A 1 207 ? 2.123 -11.582 -28.254 1.00 54.25 207 ASP A O 1
ATOM 1699 N N . ASN A 1 208 ? 1.243 -10.821 -30.167 1.00 55.44 208 ASN A N 1
ATOM 1700 C CA . ASN A 1 208 ? 1.289 -12.091 -30.881 1.00 55.44 208 ASN A CA 1
ATOM 1701 C C . ASN A 1 208 ? 1.585 -11.892 -32.380 1.00 55.44 208 ASN A C 1
ATOM 1703 O O . ASN A 1 208 ? 0.738 -12.189 -33.231 1.00 55.44 208 ASN A O 1
ATOM 1707 N N . PRO A 1 209 ? 2.801 -11.438 -32.734 1.00 54.91 209 PRO A N 1
ATOM 1708 C CA . PRO A 1 209 ? 3.149 -11.079 -34.111 1.00 54.91 209 PRO A CA 1
ATOM 1709 C C . PRO A 1 209 ? 3.100 -12.271 -35.082 1.00 54.91 209 PRO A C 1
ATOM 1711 O O . PRO A 1 209 ? 3.012 -12.079 -36.292 1.00 54.91 209 PRO A O 1
ATOM 1714 N N . GLY A 1 210 ? 3.145 -13.507 -34.566 1.00 55.47 210 GLY A N 1
ATOM 1715 C CA . GLY A 1 210 ? 3.014 -14.737 -35.352 1.00 55.47 210 GLY A CA 1
ATOM 1716 C C . GLY A 1 210 ? 1.573 -15.202 -35.589 1.00 55.47 210 GLY A C 1
ATOM 1717 O O . GLY A 1 210 ? 1.373 -16.154 -36.338 1.00 55.47 210 GLY A O 1
ATOM 1718 N N . GLY A 1 211 ? 0.572 -14.575 -34.956 1.00 51.88 211 GLY A N 1
ATOM 1719 C CA . GLY A 1 211 ? -0.842 -14.935 -35.116 1.00 51.88 211 GLY A CA 1
ATOM 1720 C C . GLY A 1 211 ? -1.239 -16.289 -34.508 1.00 51.88 211 GLY A C 1
ATOM 1721 O O . GLY A 1 211 ? -2.270 -16.852 -34.876 1.00 51.88 211 GLY A O 1
ATOM 1722 N N . ASN A 1 212 ? -0.444 -16.832 -33.581 1.00 56.03 212 ASN A N 1
ATOM 1723 C CA . ASN A 1 212 ? -0.684 -18.145 -32.979 1.00 56.03 212 ASN A CA 1
ATOM 1724 C C . ASN A 1 212 ? -1.632 -18.027 -31.784 1.00 56.03 212 ASN A C 1
ATOM 1726 O O . ASN A 1 212 ? -1.322 -17.343 -30.813 1.00 56.03 212 ASN A O 1
ATOM 1730 N N . CYS A 1 213 ? -2.791 -18.685 -31.803 1.00 50.28 213 CYS A N 1
ATOM 1731 C CA . CYS A 1 213 ? -3.707 -18.592 -30.668 1.00 50.28 213 CYS A CA 1
ATOM 1732 C C . CYS A 1 213 ? -3.111 -19.280 -29.427 1.00 50.28 213 CYS A C 1
ATOM 1734 O O . CYS A 1 213 ? -2.872 -20.491 -29.419 1.00 50.28 213 CYS A O 1
ATOM 1736 N N . VAL A 1 214 ? -2.890 -18.505 -28.361 1.00 50.94 214 VAL A N 1
ATOM 1737 C CA . VAL A 1 214 ? -2.524 -19.045 -27.050 1.00 50.94 214 VAL A CA 1
ATOM 1738 C C . VAL A 1 214 ? -3.805 -19.509 -26.370 1.00 50.94 214 VAL A C 1
ATOM 1740 O O . VAL A 1 214 ? -4.539 -18.742 -25.747 1.00 50.94 214 VAL A O 1
ATOM 1743 N N . HIS A 1 215 ? -4.104 -20.793 -26.519 1.00 46.50 215 HIS A N 1
ATOM 1744 C CA . HIS A 1 215 ? -5.176 -21.414 -25.761 1.00 46.50 215 HIS A CA 1
ATOM 1745 C C . HIS A 1 215 ? -4.694 -21.637 -24.329 1.00 46.50 215 HIS A C 1
ATOM 1747 O O . HIS A 1 215 ? -3.777 -22.423 -24.085 1.00 46.50 215 HIS A O 1
ATOM 1753 N N . THR A 1 216 ? -5.361 -21.016 -23.359 1.00 45.66 216 THR A N 1
ATOM 1754 C CA . THR A 1 216 ? -5.456 -21.652 -22.048 1.00 45.66 216 THR A CA 1
ATOM 1755 C C . THR A 1 216 ? -6.170 -22.982 -22.277 1.00 45.66 216 THR A C 1
ATOM 1757 O O . THR A 1 216 ? -7.269 -22.994 -22.836 1.00 45.66 216 THR A O 1
ATOM 1760 N N . GLY A 1 217 ? -5.517 -24.104 -21.954 1.00 45.78 217 GLY A N 1
ATOM 1761 C CA . GLY A 1 217 ? -6.129 -25.425 -22.103 1.00 45.78 217 GLY A CA 1
ATOM 1762 C C . GLY A 1 217 ? -7.511 -25.450 -21.446 1.00 45.78 217 GLY A C 1
ATOM 1763 O O . GLY A 1 217 ? -7.759 -24.699 -20.499 1.00 45.78 217 GLY A O 1
ATOM 1764 N N . ALA A 1 218 ? -8.420 -26.278 -21.964 1.00 40.12 218 ALA A N 1
ATOM 1765 C CA . ALA A 1 218 ? -9.752 -26.405 -21.388 1.00 40.12 218 ALA A CA 1
ATOM 1766 C C . ALA A 1 218 ? -9.642 -26.686 -19.880 1.00 40.12 218 ALA A C 1
ATOM 1768 O O . ALA A 1 218 ? -8.905 -27.570 -19.434 1.00 40.12 218 ALA A O 1
ATOM 1769 N N . TRP A 1 219 ? -10.332 -25.859 -19.102 1.00 41.59 219 TRP A N 1
ATOM 1770 C CA . TRP A 1 219 ? -10.434 -26.012 -17.664 1.00 41.59 219 TRP A CA 1
ATOM 1771 C C . TRP A 1 219 ? -11.447 -27.110 -17.388 1.00 41.59 219 TRP A C 1
ATOM 1773 O O . TRP A 1 219 ? -12.620 -26.972 -17.726 1.00 41.59 219 TRP A O 1
ATOM 1783 N N . HIS A 1 220 ? -10.994 -28.198 -16.781 1.00 46.19 220 HIS A N 1
ATOM 1784 C CA . HIS A 1 220 ? -11.876 -29.255 -16.313 1.00 46.19 220 HIS A CA 1
ATOM 1785 C C . HIS A 1 220 ? -11.754 -29.329 -14.795 1.00 46.19 220 HIS A C 1
ATOM 1787 O O . HIS A 1 220 ? -10.648 -29.432 -14.264 1.00 46.19 220 HIS A O 1
ATOM 1793 N N . ALA A 1 221 ? -12.886 -29.217 -14.101 1.00 42.38 221 ALA A N 1
ATOM 1794 C CA . ALA A 1 221 ? -12.930 -29.151 -12.643 1.00 42.38 221 ALA A CA 1
ATOM 1795 C C . ALA A 1 221 ? -12.880 -30.536 -11.979 1.00 42.38 221 ALA A C 1
ATOM 1797 O O . ALA A 1 221 ? -12.758 -30.616 -10.757 1.00 42.38 221 ALA A O 1
ATOM 1798 N N . THR A 1 222 ? -12.989 -31.628 -12.748 1.00 48.53 222 THR A N 1
ATOM 1799 C CA . THR A 1 222 ? -13.082 -32.978 -12.185 1.00 48.53 222 THR A CA 1
ATOM 1800 C C . THR A 1 222 ? -11.979 -33.902 -12.689 1.00 48.53 222 THR A C 1
ATOM 1802 O O . THR A 1 222 ? -11.541 -33.842 -13.836 1.00 48.53 222 THR A O 1
ATOM 1805 N N . PHE A 1 223 ? -11.533 -34.804 -11.813 1.00 47.44 223 PHE A N 1
ATOM 1806 C CA . PHE A 1 223 ? -10.505 -35.802 -12.119 1.00 47.44 223 PHE A CA 1
ATOM 1807 C C . PHE A 1 223 ? -10.892 -36.708 -13.304 1.00 47.44 223 PHE A C 1
ATOM 1809 O O . PHE A 1 223 ? -10.030 -37.106 -14.083 1.00 47.44 223 PHE A O 1
ATOM 1816 N N . ASN A 1 224 ? -12.190 -36.975 -13.484 1.00 52.75 224 ASN A N 1
ATOM 1817 C CA . ASN A 1 224 ? -12.715 -37.828 -14.555 1.00 52.75 224 ASN A CA 1
ATOM 1818 C C . ASN A 1 224 ? -12.559 -37.224 -15.957 1.00 52.75 224 ASN A C 1
ATOM 1820 O O . ASN A 1 224 ? -12.582 -37.957 -16.946 1.00 52.75 224 ASN A O 1
ATOM 1824 N N . ASP A 1 225 ? -12.342 -35.914 -16.052 1.00 50.84 225 ASP A N 1
ATOM 1825 C CA . ASP A 1 225 ? -12.071 -35.242 -17.322 1.00 50.84 225 ASP A CA 1
ATOM 1826 C C . ASP A 1 225 ? -10.626 -35.491 -17.804 1.00 50.84 225 ASP A C 1
ATOM 1828 O O . ASP A 1 225 ? -10.308 -35.344 -18.989 1.00 50.84 225 ASP A O 1
ATOM 1832 N N . CYS A 1 226 ? -9.747 -35.937 -16.898 1.00 48.91 226 CYS A N 1
ATOM 1833 C CA . CYS A 1 226 ? -8.349 -36.251 -17.157 1.00 48.91 226 CYS A CA 1
ATOM 1834 C C . CYS A 1 226 ? -8.168 -37.763 -17.369 1.00 48.91 226 CYS A C 1
ATOM 1836 O O . CYS A 1 226 ? -7.839 -38.512 -16.453 1.00 48.91 226 CYS A O 1
ATOM 1838 N N . SER A 1 227 ? -8.375 -38.250 -18.596 1.00 51.31 227 SER A N 1
ATOM 1839 C CA . SER A 1 227 ? -8.063 -39.656 -18.898 1.00 51.31 227 SER A CA 1
ATOM 1840 C C . SER A 1 227 ? -6.568 -39.852 -19.185 1.00 51.31 227 SER A C 1
ATOM 1842 O O . SER A 1 227 ? -5.940 -39.040 -19.872 1.00 51.31 227 SER A O 1
ATOM 1844 N N . TYR A 1 228 ? -6.011 -40.982 -18.733 1.00 46.16 228 TYR A N 1
ATOM 1845 C CA . TYR A 1 228 ? -4.649 -41.426 -19.067 1.00 46.16 228 TYR A CA 1
ATOM 1846 C C . TYR A 1 228 ? -4.397 -41.441 -20.587 1.00 46.16 228 TYR A C 1
ATOM 1848 O O . TYR A 1 228 ? -3.310 -41.097 -21.041 1.00 46.16 228 TYR A O 1
ATOM 1856 N N . LEU A 1 229 ? -5.426 -41.751 -21.384 1.00 49.91 229 LEU A N 1
ATOM 1857 C CA . LEU A 1 229 ? -5.368 -41.715 -22.848 1.00 49.91 229 LEU A CA 1
ATOM 1858 C C . LEU A 1 229 ? -5.294 -40.289 -23.425 1.00 49.91 229 LEU A C 1
ATOM 1860 O O . LEU A 1 229 ? -4.614 -40.093 -24.427 1.00 49.91 229 LEU A O 1
ATOM 1864 N N . LYS A 1 230 ? -5.936 -39.290 -22.799 1.00 50.59 230 LYS A N 1
ATOM 1865 C CA . LYS A 1 230 ? -5.928 -37.888 -23.267 1.00 50.59 230 LYS A CA 1
ATOM 1866 C C . LYS A 1 230 ? -4.675 -37.116 -22.840 1.00 50.59 230 LYS A C 1
ATOM 1868 O O . LYS A 1 230 ? -4.144 -36.346 -23.631 1.00 50.59 230 LYS A O 1
ATOM 1873 N N . CYS A 1 231 ? -4.183 -37.334 -21.621 1.00 50.22 231 CYS A N 1
ATOM 1874 C CA . CYS A 1 231 ? -3.079 -36.544 -21.056 1.00 50.22 231 CYS A CA 1
ATOM 1875 C C . CYS A 1 231 ? -1.771 -37.341 -20.910 1.00 50.22 231 CYS A C 1
ATOM 1877 O O . CYS A 1 231 ? -0.682 -36.783 -21.036 1.00 50.22 231 CYS A O 1
ATOM 1879 N N . GLY A 1 232 ? -1.853 -38.653 -20.672 1.00 45.16 232 GLY A N 1
ATOM 1880 C CA . GLY A 1 232 ? -0.702 -39.493 -20.323 1.00 45.16 232 GLY A CA 1
ATOM 1881 C C . GLY A 1 232 ? 0.258 -39.771 -21.481 1.00 45.16 232 GLY A C 1
ATOM 1882 O O . GLY A 1 232 ? 1.457 -39.916 -21.251 1.00 45.16 232 GLY A O 1
ATOM 1883 N N . PHE A 1 233 ? -0.225 -39.772 -22.729 1.00 48.81 233 PHE A N 1
ATOM 1884 C CA . PHE A 1 233 ? 0.631 -39.986 -23.906 1.00 48.81 233 PHE A CA 1
ATOM 1885 C C . PHE A 1 233 ? 1.677 -38.877 -24.104 1.00 48.81 233 PHE A C 1
ATOM 1887 O O . PHE A 1 233 ? 2.790 -39.166 -24.540 1.00 48.81 233 PHE A O 1
ATOM 1894 N N . HIS A 1 234 ? 1.355 -37.630 -23.742 1.00 49.34 234 HIS A N 1
ATOM 1895 C CA . HIS A 1 234 ? 2.235 -36.471 -23.946 1.00 49.34 234 HIS A CA 1
ATOM 1896 C C . HIS A 1 234 ? 3.186 -36.195 -22.772 1.00 49.34 234 HIS A C 1
ATOM 1898 O O . HIS A 1 234 ? 4.132 -35.428 -22.923 1.00 49.34 234 HIS A O 1
ATOM 1904 N N . LEU A 1 235 ? 2.973 -36.826 -21.612 1.00 47.38 235 LEU A N 1
ATOM 1905 C CA . LEU A 1 235 ? 3.750 -36.564 -20.391 1.00 47.38 235 LEU A CA 1
ATOM 1906 C C . LEU A 1 235 ? 4.888 -37.577 -20.162 1.00 47.38 235 LEU A C 1
ATOM 1908 O O . LEU A 1 235 ? 5.648 -37.457 -19.203 1.00 47.38 235 LEU A O 1
ATOM 1912 N N . GLY A 1 236 ? 5.063 -38.538 -21.076 1.00 46.06 236 GLY A N 1
ATOM 1913 C CA . GLY A 1 236 ? 6.120 -39.548 -21.022 1.00 46.06 236 GLY A CA 1
ATOM 1914 C C . GLY A 1 236 ? 5.866 -40.629 -19.963 1.00 46.06 236 GLY A C 1
ATOM 1915 O O . GLY A 1 236 ? 5.274 -40.394 -18.913 1.00 46.06 236 GLY A O 1
ATOM 1916 N N . LYS A 1 237 ? 6.355 -41.852 -20.216 1.00 45.84 237 LYS A N 1
ATOM 1917 C CA . LYS A 1 237 ? 6.103 -43.073 -19.411 1.00 45.84 237 LYS A CA 1
ATOM 1918 C C . LYS A 1 237 ? 6.579 -43.031 -17.937 1.00 45.84 237 LYS A C 1
ATOM 1920 O O . LYS A 1 237 ? 6.543 -44.058 -17.269 1.00 45.84 237 LYS A O 1
ATOM 1925 N N . LYS A 1 238 ? 7.051 -41.888 -17.426 1.00 45.22 238 LYS A N 1
ATOM 1926 C CA . LYS A 1 238 ? 7.616 -41.716 -16.073 1.00 45.22 238 LYS A CA 1
ATOM 1927 C C . LYS A 1 238 ? 7.020 -40.553 -15.271 1.00 45.22 238 LYS A C 1
ATOM 1929 O O . LYS A 1 238 ? 7.541 -40.240 -14.205 1.00 45.22 238 LYS A O 1
ATOM 1934 N N . ALA A 1 239 ? 5.951 -39.910 -15.735 1.00 48.00 239 ALA A N 1
ATOM 1935 C CA . ALA A 1 239 ? 5.316 -38.854 -14.957 1.00 48.00 239 ALA A CA 1
ATOM 1936 C C . ALA A 1 239 ? 4.400 -39.464 -13.879 1.00 48.00 239 ALA A C 1
ATOM 1938 O O . ALA A 1 239 ? 3.218 -39.715 -14.106 1.00 48.00 239 ALA A O 1
ATOM 1939 N N . SER A 1 240 ? 4.953 -39.727 -12.694 1.00 45.59 240 SER A N 1
ATOM 1940 C CA . SER A 1 240 ? 4.184 -39.979 -11.471 1.00 45.59 240 SER A CA 1
ATOM 1941 C C . SER A 1 240 ? 3.548 -38.668 -11.012 1.00 45.59 240 SER A C 1
ATOM 1943 O O . SER A 1 240 ? 4.083 -37.951 -10.169 1.00 45.59 240 SER A O 1
ATOM 1945 N N . ILE A 1 241 ? 2.433 -38.319 -11.647 1.00 48.97 241 ILE A N 1
ATOM 1946 C CA . ILE A 1 241 ? 1.681 -37.104 -11.354 1.00 48.97 241 ILE A CA 1
ATOM 1947 C C . ILE A 1 241 ? 0.750 -37.429 -10.188 1.00 48.97 241 ILE A C 1
ATOM 1949 O O . ILE A 1 241 ? -0.176 -38.229 -10.319 1.00 48.97 241 ILE A O 1
ATOM 1953 N N . GLY A 1 242 ? 1.049 -36.844 -9.028 1.00 44.25 242 GLY A N 1
ATOM 1954 C CA . GLY A 1 242 ? 0.163 -36.845 -7.868 1.00 44.25 242 GLY A CA 1
ATOM 1955 C C . GLY A 1 242 ? -1.162 -36.129 -8.153 1.00 44.25 242 GLY A C 1
ATOM 1956 O O . GLY A 1 242 ? -1.355 -35.537 -9.207 1.00 44.25 242 GLY A O 1
ATOM 1957 N N . ILE A 1 243 ? -2.069 -36.184 -7.179 1.00 38.75 243 ILE A N 1
ATOM 1958 C CA . ILE A 1 243 ? -3.529 -35.952 -7.253 1.00 38.75 243 ILE A CA 1
ATOM 1959 C C . ILE A 1 243 ? -3.969 -34.547 -7.750 1.00 38.75 243 ILE A C 1
ATOM 1961 O O . ILE A 1 243 ? -5.155 -34.239 -7.765 1.00 38.75 243 ILE A O 1
ATOM 1965 N N . GLN A 1 244 ? -3.073 -33.676 -8.215 1.00 37.94 244 GLN A N 1
ATOM 1966 C CA . GLN A 1 244 ? -3.434 -32.358 -8.740 1.00 37.94 244 GLN A CA 1
ATOM 1967 C C . GLN A 1 244 ? -2.560 -31.993 -9.942 1.00 37.94 244 GLN A C 1
ATOM 1969 O O . GLN A 1 244 ? -1.370 -31.729 -9.790 1.00 37.94 244 GLN A O 1
ATOM 1974 N N . HIS A 1 245 ? -3.149 -31.931 -11.139 1.00 43.44 245 HIS A N 1
ATOM 1975 C CA . HIS A 1 245 ? -2.502 -31.297 -12.287 1.00 43.44 245 HIS A CA 1
ATOM 1976 C C . HIS A 1 245 ? -3.502 -30.443 -13.061 1.00 43.44 245 HIS A C 1
ATOM 1978 O O . HIS A 1 245 ? -4.648 -30.842 -13.265 1.00 43.44 245 HIS A O 1
ATOM 1984 N N . TRP A 1 246 ? -3.049 -29.258 -13.465 1.00 40.88 246 TRP A N 1
ATOM 1985 C CA . TRP A 1 246 ? -3.874 -28.193 -14.020 1.00 40.88 246 TRP A CA 1
ATOM 1986 C C . TRP A 1 246 ? -3.492 -27.992 -15.493 1.00 40.88 246 TRP A C 1
ATOM 1988 O O . TRP A 1 246 ? -2.386 -27.560 -15.804 1.00 40.88 246 TRP A O 1
ATOM 1998 N N . SER A 1 247 ? -4.436 -28.302 -16.388 1.00 40.09 247 SER A N 1
ATOM 1999 C CA . SER A 1 247 ? -4.406 -28.136 -17.855 1.00 40.09 247 SER A CA 1
ATOM 2000 C C . SER A 1 247 ? -3.373 -28.967 -18.649 1.00 40.09 247 SER A C 1
ATOM 2002 O O . SER A 1 247 ? -2.184 -29.032 -18.352 1.00 40.09 247 SER A O 1
ATOM 2004 N N . CYS A 1 248 ? -3.837 -29.604 -19.727 1.00 40.94 248 CYS A N 1
ATOM 2005 C CA . CYS A 1 248 ? -3.069 -30.512 -20.587 1.00 40.94 248 CYS A CA 1
ATOM 2006 C C . CYS A 1 248 ? -2.249 -29.815 -21.693 1.00 40.94 248 CYS A C 1
ATOM 2008 O O . CYS A 1 248 ? -1.873 -30.456 -22.671 1.00 40.94 248 CYS A O 1
ATOM 2010 N N . CYS A 1 249 ? -1.968 -28.516 -21.566 1.00 43.94 249 CYS A N 1
ATOM 2011 C CA . CYS A 1 249 ? -1.247 -27.747 -22.589 1.00 43.94 249 CYS A CA 1
ATOM 2012 C C . CYS A 1 249 ? -0.134 -26.868 -22.007 1.00 43.94 249 CYS A C 1
ATOM 2014 O O . CYS A 1 249 ? 0.117 -25.778 -22.510 1.00 43.94 249 CYS A O 1
ATOM 2016 N N . TYR A 1 250 ? 0.564 -27.333 -20.969 1.00 43.50 250 TYR A N 1
ATOM 2017 C CA . TYR A 1 250 ? 1.787 -26.662 -20.546 1.00 43.50 250 TYR A CA 1
ATOM 2018 C C . TYR A 1 250 ? 2.970 -27.123 -21.392 1.00 43.50 250 TYR A C 1
ATOM 2020 O O . TYR A 1 250 ? 3.566 -28.175 -21.165 1.00 43.50 250 TYR A O 1
ATOM 2028 N N . SER A 1 251 ? 3.399 -26.254 -22.300 1.00 39.94 251 SER A N 1
ATOM 2029 C CA . SER A 1 251 ? 4.831 -25.999 -22.314 1.00 39.94 251 SER A CA 1
ATOM 2030 C C . SER A 1 251 ? 5.209 -25.380 -20.973 1.00 39.94 251 SER A C 1
ATOM 2032 O O . SER A 1 251 ? 4.700 -24.329 -20.598 1.00 39.94 251 SER A O 1
ATOM 2034 N N . LEU A 1 252 ? 6.127 -26.021 -20.258 1.00 39.44 252 LEU A N 1
ATOM 2035 C CA . LEU A 1 252 ? 6.742 -25.460 -19.052 1.00 39.44 252 LEU A CA 1
ATOM 2036 C C . LEU A 1 252 ? 7.849 -24.444 -19.378 1.00 39.44 252 LEU A C 1
ATOM 2038 O O . LEU A 1 252 ? 8.481 -23.897 -18.478 1.00 39.44 252 LEU A O 1
ATOM 2042 N N . LYS A 1 253 ? 8.124 -24.200 -20.664 1.00 38.62 253 LYS A N 1
ATOM 2043 C CA . LYS A 1 253 ? 9.062 -23.167 -21.097 1.00 38.62 253 LYS A CA 1
ATOM 2044 C C . LYS A 1 253 ? 8.298 -21.855 -21.234 1.00 38.62 253 LYS A C 1
ATOM 2046 O O . LYS A 1 253 ? 7.322 -21.804 -21.976 1.00 38.62 253 LYS A O 1
ATOM 2051 N N . TYR A 1 254 ? 8.817 -20.805 -20.590 1.00 38.75 254 TYR A N 1
ATOM 2052 C CA . TYR A 1 254 ? 8.372 -19.398 -20.636 1.00 38.75 254 TYR A CA 1
ATOM 2053 C C . TYR A 1 254 ? 8.125 -18.853 -22.063 1.00 38.75 254 TYR A C 1
ATOM 2055 O O . TYR A 1 254 ? 7.480 -17.827 -22.235 1.00 38.75 254 TYR A O 1
ATOM 2063 N N . ARG A 1 255 ? 8.619 -19.564 -23.087 1.00 41.72 255 ARG A N 1
ATOM 2064 C CA . ARG A 1 255 ? 8.375 -19.358 -24.517 1.00 41.72 255 ARG A CA 1
ATOM 2065 C C . ARG A 1 255 ? 8.181 -20.700 -25.236 1.00 41.72 255 ARG A C 1
ATOM 2067 O O . ARG A 1 255 ? 9.119 -21.205 -25.849 1.00 41.72 255 ARG A O 1
ATOM 2074 N N . SER A 1 256 ? 7.017 -21.347 -25.141 1.00 42.19 256 SER A N 1
ATOM 2075 C CA . SER A 1 256 ? 6.602 -22.143 -26.307 1.00 42.19 256 SER A CA 1
ATOM 2076 C C . SER A 1 256 ? 5.850 -21.219 -27.228 1.00 42.19 256 SER A C 1
ATOM 2078 O O . SER A 1 256 ? 4.689 -20.901 -26.984 1.00 42.19 256 SER A O 1
ATOM 2080 N N . ASP A 1 257 ? 6.519 -20.815 -28.290 1.00 44.72 257 ASP A N 1
ATOM 2081 C CA . ASP A 1 257 ? 5.988 -19.831 -29.225 1.00 44.72 257 ASP A CA 1
ATOM 2082 C C . ASP A 1 257 ? 4.837 -20.385 -30.090 1.00 44.72 257 ASP A C 1
ATOM 2084 O O . ASP A 1 257 ? 4.299 -19.680 -30.937 1.00 44.72 257 ASP A O 1
ATOM 2088 N N . THR A 1 258 ? 4.434 -21.645 -29.895 1.00 45.91 258 THR A N 1
ATOM 2089 C CA . THR A 1 258 ? 3.384 -22.311 -30.673 1.00 45.91 258 THR A CA 1
ATOM 2090 C C . THR A 1 258 ? 2.758 -23.481 -29.913 1.00 45.91 258 THR A C 1
ATOM 2092 O O . THR A 1 258 ? 3.448 -24.349 -29.375 1.00 45.91 258 THR A O 1
ATOM 2095 N N . CYS A 1 259 ? 1.425 -23.555 -29.926 1.00 43.31 259 CYS A N 1
ATOM 2096 C CA . CYS A 1 259 ? 0.727 -24.821 -29.750 1.00 43.31 259 CYS A CA 1
ATOM 2097 C C . CYS A 1 259 ? 0.870 -25.595 -31.067 1.00 43.31 259 CYS A C 1
ATOM 2099 O O . CYS A 1 259 ? 0.340 -25.170 -32.087 1.00 43.31 259 CYS A O 1
ATOM 2101 N N . THR A 1 260 ? 1.559 -26.735 -31.082 1.00 44.78 260 THR A N 1
ATOM 2102 C CA . THR A 1 260 ? 1.737 -27.540 -32.312 1.00 44.78 260 THR A CA 1
ATOM 2103 C C . THR A 1 260 ? 0.428 -28.114 -32.870 1.00 44.78 260 THR A C 1
ATOM 2105 O O . THR A 1 260 ? 0.422 -28.687 -33.954 1.00 44.78 260 THR A O 1
ATOM 2108 N N . GLN A 1 261 ? -0.674 -27.966 -32.129 1.00 44.28 261 GLN A N 1
ATOM 2109 C CA . GLN A 1 261 ? -2.019 -28.414 -32.487 1.00 44.28 261 GLN A CA 1
ATOM 2110 C C . GLN A 1 261 ? -2.930 -27.259 -32.951 1.00 44.28 261 GLN A C 1
ATOM 2112 O O . GLN A 1 261 ? -4.070 -27.511 -33.330 1.00 44.28 261 GLN A O 1
ATOM 2117 N N . SER A 1 262 ? -2.480 -25.996 -32.908 1.00 43.16 262 SER A N 1
ATOM 2118 C CA . SER A 1 262 ? -3.286 -24.864 -33.380 1.00 43.16 262 SER A CA 1
ATOM 2119 C C . SER A 1 262 ? -3.044 -24.611 -34.867 1.00 43.16 262 SER A C 1
ATOM 2121 O O . SER A 1 262 ? -1.912 -24.342 -35.262 1.00 43.16 262 SER A O 1
ATOM 2123 N N . ASN A 1 263 ? -4.099 -24.663 -35.682 1.00 47.44 263 ASN A N 1
ATOM 2124 C CA . ASN A 1 263 ? -4.031 -24.249 -37.086 1.00 47.44 263 ASN A CA 1
ATOM 2125 C C . ASN A 1 263 ? -3.675 -22.753 -37.202 1.00 47.44 263 ASN A C 1
ATOM 2127 O O . ASN A 1 263 ? -3.965 -21.973 -36.299 1.00 47.44 263 ASN A O 1
ATOM 2131 N N . SER A 1 264 ? -3.081 -22.339 -38.324 1.00 49.72 264 SER A N 1
ATOM 2132 C CA . SER A 1 264 ? -2.886 -20.921 -38.666 1.00 49.72 264 SER A CA 1
ATOM 2133 C C . SER A 1 264 ? -4.241 -20.250 -38.927 1.00 49.72 264 SER A C 1
ATOM 2135 O O . SER A 1 264 ? -5.098 -20.835 -39.589 1.00 49.72 264 SER A O 1
ATOM 2137 N N . HIS A 1 265 ? -4.469 -19.050 -38.390 1.00 59.31 265 HIS A N 1
ATOM 2138 C CA . HIS A 1 265 ? -5.792 -18.414 -38.390 1.00 59.31 265 HIS A CA 1
ATOM 2139 C C . HIS A 1 265 ? -5.961 -17.318 -39.461 1.00 59.31 265 HIS A C 1
ATOM 2141 O O . HIS A 1 265 ? -5.007 -16.657 -39.864 1.00 59.31 265 HIS A O 1
ATOM 2147 N N . THR A 1 266 ? -7.220 -17.105 -39.863 1.00 52.72 266 THR A N 1
ATOM 2148 C CA . THR A 1 266 ? -7.747 -15.915 -40.557 1.00 52.72 266 THR A CA 1
ATOM 2149 C C . THR A 1 266 ? -8.494 -15.024 -39.554 1.00 52.72 266 THR A C 1
ATOM 2151 O O . THR A 1 266 ? -9.183 -15.551 -38.677 1.00 52.72 266 THR A O 1
ATOM 2154 N N . PHE A 1 267 ? -8.392 -13.695 -39.676 1.00 56.16 267 PHE A N 1
ATOM 2155 C CA . PHE A 1 267 ? -8.954 -12.731 -38.713 1.00 56.16 267 PHE A CA 1
ATOM 2156 C C . PHE A 1 267 ? -9.735 -11.613 -39.413 1.00 56.16 267 PHE A C 1
ATOM 2158 O O . PHE A 1 267 ? -9.462 -11.298 -40.572 1.00 56.16 267 PHE A O 1
ATOM 2165 N N . ILE A 1 268 ? -10.659 -10.980 -38.685 1.00 50.38 268 ILE A N 1
ATOM 2166 C CA . ILE A 1 268 ? -11.374 -9.771 -39.114 1.00 50.38 268 ILE A CA 1
ATOM 2167 C C . ILE A 1 268 ? -11.090 -8.675 -38.085 1.00 50.38 268 ILE A C 1
ATOM 2169 O O . ILE A 1 268 ? -11.159 -8.918 -36.880 1.00 50.38 268 ILE A O 1
ATOM 2173 N N . LYS A 1 269 ? -10.738 -7.484 -38.571 1.00 53.53 269 LYS A N 1
ATOM 2174 C CA . LYS A 1 269 ? -10.587 -6.286 -37.745 1.00 53.53 269 LYS A CA 1
ATOM 2175 C C . LYS A 1 269 ? -11.980 -5.834 -37.295 1.00 53.53 269 LYS A C 1
ATOM 2177 O O . LYS A 1 269 ? -12.821 -5.612 -38.169 1.00 53.53 269 LYS A O 1
ATOM 2182 N N . GLN A 1 270 ? -12.218 -5.757 -35.986 1.00 53.12 270 GLN A N 1
ATOM 2183 C CA . GLN A 1 270 ? -13.424 -5.128 -35.439 1.00 53.12 270 GLN A CA 1
ATOM 2184 C C . GLN A 1 270 ? -13.263 -3.610 -35.362 1.00 53.12 270 GLN A C 1
ATOM 2186 O O . GLN A 1 270 ? -12.113 -3.139 -35.182 1.00 53.12 270 GLN A O 1
#

pLDDT: mean 71.28, std 23.9, range [22.27, 98.31]

Secondary structure (DSSP, 8-state):
-------PPPPS-------PBPHHHHHHHHHHH---HHHHHHHHHHS-BSS-EEEEEE--SSSTT-EEEEEE-SSSEEEEEEHHHHSS----SS-TT---TTT--TTHHHHHHHHHHHHHH-SS--HHHHHHHHHSTTTS-TT---EEEEEGGGTEEEEE--BGGGBT--SS---PPPTTGGGT-TTS----PEEETTT--EE-SSS-TT----PPPPP--SGGG--IIIIITTS-TT----S----TT---STT----TTPPPPPEEE-

Organism: NCBI:txid392033

Sequence (270 aa):
MMIMVKTFQKSEKDSNFSSGWPIGFLVREILESTHNYELAVEQLAQSSIIAPCYFTICGTSQSKTLGTLLTRKQTLEENRWTVSEHGSIIQTNIDHWSSEKHEDILFSIKRRDLSKRFLSQMKGVNEYELWKLLSEYPICNNITIYGTFMCPEYGIYHTRYPQDNRGFHSHENVQFISLTDLKDDLCWRLSSTYVCCNCGREFDINDNPGGNCVHTGAWHATFNDCSYLKCGFHLGKKA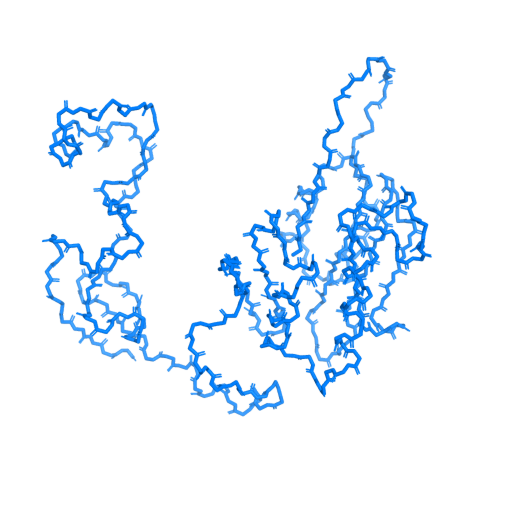SIGIQHWSCCYSLKYRSDTCTQSNSHTFIKQ

Foldseek 3Di:
DDPDDPDDDDDDDDPDPPPADAPVVLVVCCVVPPDDLVVSVVSVFAGAHPAWDWDWDADADPDPWGIWIFGDGRGGTPDIDTCNVPNDDDFDQAPPPDPDPVSQDLVRVVLRVLVVVLVVPDPDDDPQSVQVSCQDPPNDDPPDAKDWDDDVNVRDIDIDGQDPNGGRHDPDPDPDDDPVCVVVPPPPPPQQFKAFPVPRDTDHCVVQVPQADDDPADFDPDPVVDDCVVQVVVVDPPPPDPDDDTHRDDPVDPDPSHDPPTDRTDIDGD

Radius of gyration: 23.88 Å; chains: 1; bounding box: 39×60×68 Å